Protein AF-0000000080285495 (afdb_homodimer)

Radius of gyration: 17.72 Å; Cα contacts (8 Å, |Δi|>4): 591; chains: 2; bounding box: 44×50×39 Å

Structure (mmCIF, N/CA/C/O backbone):
data_AF-0000000080285495-model_v1
#
loop_
_entity.id
_entity.type
_entity.pdbx_description
1 polymer 'Bleomycin resistance protein'
#
loop_
_atom_site.group_PDB
_atom_site.id
_atom_site.type_symbol
_atom_site.label_atom_id
_atom_site.label_alt_id
_atom_site.label_comp_id
_atom_site.label_asym_id
_atom_site.label_entity_id
_atom_site.label_seq_id
_atom_site.pdbx_PDB_ins_code
_atom_site.Cartn_x
_atom_site.Cartn_y
_atom_site.Cartn_z
_atom_site.occupancy
_atom_site.B_iso_or_equiv
_atom_site.auth_seq_id
_atom_site.auth_comp_id
_atom_site.auth_asym_id
_atom_site.auth_atom_id
_atom_site.pdbx_PDB_model_num
ATOM 1 N N . MET A 1 1 ? 7.27 -17.938 4.008 1 91.06 1 MET A N 1
ATOM 2 C CA . MET A 1 1 ? 5.887 -17.469 3.943 1 91.06 1 MET A CA 1
ATOM 3 C C . MET A 1 1 ? 5.82 -16.047 3.418 1 91.06 1 MET A C 1
ATOM 5 O O . MET A 1 1 ? 6.754 -15.266 3.605 1 91.06 1 MET A O 1
ATOM 9 N N . ILE A 1 2 ? 4.777 -15.719 2.799 1 97.44 2 ILE A N 1
ATOM 10 C CA . ILE A 1 2 ? 4.598 -14.414 2.176 1 97.44 2 ILE A CA 1
ATOM 11 C C . ILE A 1 2 ? 4.371 -13.359 3.254 1 97.44 2 ILE A C 1
ATOM 13 O O . ILE A 1 2 ? 3.672 -13.602 4.238 1 97.44 2 ILE A O 1
ATOM 17 N N . ARG A 1 3 ? 5.008 -12.172 3.064 1 97.5 3 ARG A N 1
ATOM 18 C CA . ARG A 1 3 ? 4.895 -11.07 4.016 1 97.5 3 ARG A CA 1
ATOM 19 C C . ARG A 1 3 ? 4.609 -9.758 3.303 1 97.5 3 ARG A C 1
ATOM 21 O O . ARG A 1 3 ? 5.145 -9.5 2.223 1 97.5 3 ARG A O 1
ATOM 28 N N . VAL A 1 4 ? 3.816 -8.93 3.916 1 98.44 4 VAL A N 1
ATOM 29 C CA . VAL A 1 4 ? 3.738 -7.535 3.51 1 98.44 4 VAL A CA 1
ATOM 30 C C . VAL A 1 4 ? 4.914 -6.758 4.102 1 98.44 4 VAL A C 1
ATOM 32 O O . VAL A 1 4 ? 5.016 -6.613 5.32 1 98.44 4 VAL A O 1
ATOM 35 N N . ASN A 1 5 ? 5.75 -6.266 3.324 1 97.38 5 ASN A N 1
ATOM 36 C CA . ASN A 1 5 ? 6.945 -5.602 3.83 1 97.38 5 ASN A CA 1
ATOM 37 C C . ASN A 1 5 ? 7.094 -4.199 3.252 1 97.38 5 ASN A C 1
ATOM 39 O O . ASN A 1 5 ? 7.938 -3.42 3.705 1 97.38 5 ASN A O 1
ATOM 43 N N . LEU A 1 6 ? 6.301 -3.922 2.268 1 98.19 6 LEU A N 1
ATOM 44 C CA . LEU A 1 6 ? 6.398 -2.676 1.515 1 98.19 6 LEU A CA 1
ATOM 45 C C . LEU A 1 6 ? 5.016 -2.156 1.138 1 98.19 6 LEU A C 1
ATOM 47 O O . LEU A 1 6 ? 4.125 -2.939 0.804 1 98.19 6 LEU A O 1
ATOM 51 N N . THR A 1 7 ? 4.801 -0.943 1.265 1 98.38 7 THR A N 1
ATOM 52 C CA . THR A 1 7 ? 3.719 -0.211 0.618 1 98.38 7 THR A CA 1
ATOM 53 C C . THR A 1 7 ? 4.25 1.04 -0.076 1 98.38 7 THR A C 1
ATOM 55 O O . THR A 1 7 ? 5.41 1.413 0.108 1 98.38 7 THR A O 1
ATOM 58 N N . SER A 1 8 ? 3.424 1.58 -0.988 1 98.44 8 SER A N 1
ATOM 59 C CA . SER A 1 8 ? 3.965 2.678 -1.782 1 98.44 8 SER A CA 1
ATOM 60 C C . SER A 1 8 ? 2.975 3.834 -1.872 1 98.44 8 SER A C 1
ATOM 62 O O . SER A 1 8 ? 1.762 3.631 -1.775 1 98.44 8 SER A O 1
ATOM 64 N N . VAL A 1 9 ? 3.506 5.004 -1.965 1 98.44 9 VAL A N 1
ATOM 65 C CA . VAL A 1 9 ? 2.793 6.203 -2.396 1 98.44 9 VAL A CA 1
ATOM 66 C C . VAL A 1 9 ? 3.514 6.828 -3.588 1 98.44 9 VAL A C 1
ATOM 68 O O . VAL A 1 9 ? 4.734 6.992 -3.566 1 98.44 9 VAL A O 1
ATOM 71 N N . PHE A 1 10 ? 2.746 7.113 -4.633 1 98.44 10 PHE A N 1
ATOM 72 C CA . PHE A 1 10 ? 3.318 7.832 -5.766 1 98.44 10 PHE A CA 1
ATOM 73 C C . PHE A 1 10 ? 3.605 9.281 -5.395 1 98.44 10 PHE A C 1
ATOM 75 O O . PHE A 1 10 ? 2.746 9.969 -4.836 1 98.44 10 PHE A O 1
ATOM 82 N N . VAL A 1 11 ? 4.746 9.703 -5.812 1 98.56 11 VAL A N 1
ATOM 83 C CA . VAL A 1 11 ? 5.086 11.086 -5.512 1 98.56 11 VAL A CA 1
ATOM 84 C C . VAL A 1 11 ? 5.66 11.758 -6.758 1 98.56 11 VAL A C 1
ATOM 86 O O . VAL A 1 11 ? 6.316 11.109 -7.574 1 98.56 11 VAL A O 1
ATOM 89 N N . ASP A 1 12 ? 5.465 13.062 -6.926 1 97.75 12 ASP A N 1
ATOM 90 C CA . ASP A 1 12 ? 5.922 13.805 -8.102 1 97.75 12 ASP A CA 1
ATOM 91 C C . ASP A 1 12 ? 7.355 14.297 -7.914 1 97.75 12 ASP A C 1
ATOM 93 O O . ASP A 1 12 ? 8.023 14.648 -8.883 1 97.75 12 ASP A O 1
ATOM 97 N N . ASP A 1 13 ? 7.766 14.328 -6.699 1 98 13 ASP A N 1
ATOM 98 C CA . ASP A 1 13 ? 9.094 14.781 -6.309 1 98 13 ASP A CA 1
ATOM 99 C C . ASP A 1 13 ? 9.578 14.062 -5.051 1 98 13 ASP A C 1
ATOM 101 O O . ASP A 1 13 ? 9.102 14.336 -3.949 1 98 13 ASP A O 1
ATOM 105 N N . GLN A 1 14 ? 10.625 13.133 -5.223 1 98.69 14 GLN A N 1
ATOM 106 C CA . GLN A 1 14 ? 11.039 12.273 -4.121 1 98.69 14 GLN A CA 1
ATOM 107 C C . GLN A 1 14 ? 11.688 13.086 -3.002 1 98.69 14 GLN A C 1
ATOM 109 O O . GLN A 1 14 ? 11.508 12.773 -1.822 1 98.69 14 GLN A O 1
ATOM 114 N N . ALA A 1 15 ? 12.414 14.086 -3.375 1 98.31 15 ALA A N 1
ATOM 115 C CA . ALA A 1 15 ? 13.062 14.914 -2.357 1 98.31 15 ALA A CA 1
ATOM 116 C C . ALA A 1 15 ? 12.031 15.68 -1.533 1 98.31 15 ALA A C 1
ATOM 118 O O . ALA A 1 15 ? 12.141 15.75 -0.307 1 98.31 15 ALA A O 1
ATOM 119 N N . LYS 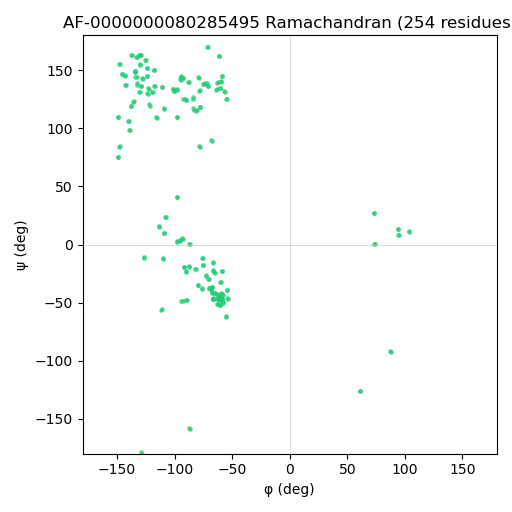A 1 16 ? 11.125 16.266 -2.221 1 98.62 16 LYS A N 1
ATOM 120 C CA . LYS A 1 16 ? 10.031 16.953 -1.538 1 98.62 16 LYS A CA 1
ATOM 121 C C . LYS A 1 16 ? 9.258 16 -0.633 1 98.62 16 LYS A C 1
ATOM 123 O O . LYS A 1 16 ? 8.922 16.359 0.5 1 98.62 16 LYS A O 1
ATOM 128 N N . ALA A 1 17 ? 8.969 14.828 -1.105 1 98.81 17 ALA A N 1
ATOM 129 C CA . ALA A 1 17 ? 8.258 13.82 -0.328 1 98.81 17 ALA A CA 1
ATOM 130 C C . ALA A 1 17 ? 9.055 13.414 0.908 1 98.81 17 ALA A C 1
ATOM 132 O O . ALA A 1 17 ? 8.508 13.336 2.01 1 98.81 17 ALA A O 1
ATOM 133 N N . LEU A 1 18 ? 10.336 13.133 0.69 1 98.88 18 LEU A N 1
ATOM 134 C CA . LEU A 1 18 ? 11.172 12.766 1.826 1 98.88 18 LEU A CA 1
ATOM 135 C C . LEU A 1 18 ? 11.094 13.82 2.924 1 98.88 18 LEU A C 1
ATOM 137 O O . LEU A 1 18 ? 10.922 13.484 4.098 1 98.88 18 LEU A O 1
ATOM 141 N N . ALA A 1 19 ? 11.211 15.062 2.553 1 98.81 19 ALA A N 1
ATOM 142 C CA . ALA A 1 19 ? 11.141 16.156 3.521 1 98.81 19 ALA A CA 1
ATOM 143 C C . ALA A 1 19 ? 9.797 16.156 4.246 1 98.81 19 ALA A C 1
ATOM 145 O O . ALA A 1 19 ? 9.75 16.25 5.473 1 98.81 19 ALA A O 1
ATOM 146 N N . PHE A 1 20 ? 8.711 16.047 3.531 1 98.94 20 PHE A N 1
ATOM 147 C CA . PHE A 1 20 ? 7.379 16.078 4.121 1 98.94 20 PHE A CA 1
ATOM 148 C C . PHE A 1 20 ? 7.184 14.906 5.078 1 98.94 20 PHE A C 1
ATOM 150 O O . PHE A 1 20 ? 6.766 15.094 6.223 1 98.94 20 PHE A O 1
ATOM 157 N N . TYR A 1 21 ? 7.465 13.68 4.676 1 98.88 21 TYR A N 1
ATOM 158 C CA . TYR A 1 21 ? 7.152 12.477 5.441 1 98.88 21 TYR A CA 1
ATOM 159 C C . TYR A 1 21 ? 8.07 12.344 6.648 1 98.88 21 TYR A C 1
ATOM 161 O O . TYR A 1 21 ? 7.707 11.727 7.648 1 98.88 21 TYR A O 1
ATOM 169 N N . THR A 1 22 ? 9.266 12.906 6.562 1 98.69 22 THR A N 1
ATOM 170 C CA . THR A 1 22 ? 10.156 12.836 7.715 1 98.69 22 THR A CA 1
ATOM 171 C C . THR A 1 22 ? 9.938 14.031 8.641 1 98.69 22 THR A C 1
ATOM 173 O O . THR A 1 22 ? 9.672 13.859 9.828 1 98.69 22 THR A O 1
ATOM 176 N N . GLU A 1 23 ? 9.898 15.25 8.102 1 98.5 23 GLU A N 1
ATOM 177 C CA . GLU A 1 23 ? 9.891 16.453 8.922 1 98.5 23 GLU A CA 1
ATOM 178 C C . GLU A 1 23 ? 8.492 16.734 9.477 1 98.5 23 GLU A C 1
ATOM 180 O O . GLU A 1 23 ? 8.352 17.25 10.594 1 98.5 23 GLU A O 1
ATOM 185 N N . LYS A 1 24 ? 7.484 16.438 8.719 1 98.56 24 LYS A N 1
ATOM 186 C CA . LYS A 1 24 ? 6.121 16.688 9.18 1 98.56 24 LYS A CA 1
ATOM 187 C C . LYS A 1 24 ? 5.523 15.461 9.859 1 98.56 24 LYS A C 1
ATOM 189 O O . LYS A 1 24 ? 5.086 15.531 11.008 1 98.56 24 LYS A O 1
ATOM 194 N N . LEU A 1 25 ? 5.621 14.352 9.25 1 98.62 25 LEU A N 1
ATOM 195 C CA . LEU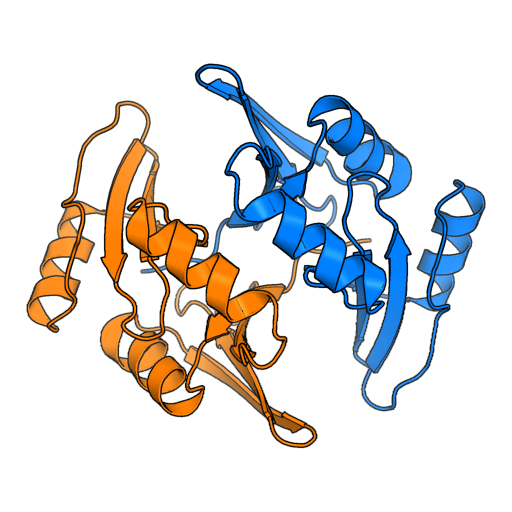 A 1 25 ? 4.91 13.18 9.742 1 98.62 25 LEU A CA 1
ATOM 196 C C . LEU A 1 25 ? 5.77 12.398 10.727 1 98.62 25 LEU A C 1
ATOM 198 O O . LEU A 1 25 ? 5.258 11.555 11.469 1 98.62 25 LEU A O 1
ATOM 202 N N . GLY A 1 26 ? 7.098 12.539 10.656 1 98.25 26 GLY A N 1
ATOM 203 C CA . GLY A 1 26 ? 7.965 11.938 11.656 1 98.25 26 GLY A CA 1
ATOM 204 C C . GLY A 1 26 ? 8.5 10.578 11.242 1 98.25 26 GLY A C 1
ATOM 205 O O . GLY A 1 26 ? 9.141 9.891 12.031 1 98.25 26 GLY A O 1
ATOM 206 N N . PHE A 1 27 ? 8.281 10.18 10.039 1 98.81 27 PHE A N 1
ATOM 207 C CA . PHE A 1 27 ? 8.891 8.945 9.562 1 98.81 27 PHE A CA 1
ATOM 208 C C . PHE A 1 27 ? 10.414 9.047 9.586 1 98.81 27 PHE A C 1
ATOM 210 O O . PHE A 1 27 ? 10.969 10.148 9.602 1 98.81 27 PHE A O 1
ATOM 217 N N . ARG A 1 28 ? 11.047 7.844 9.531 1 98.69 28 ARG A N 1
ATOM 218 C CA . ARG A 1 28 ? 12.5 7.746 9.43 1 98.69 28 ARG A CA 1
ATOM 219 C C . ARG A 1 28 ? 12.93 7.223 8.062 1 98.69 28 ARG A C 1
ATOM 221 O O . ARG A 1 28 ? 12.336 6.273 7.547 1 98.69 28 ARG A O 1
ATOM 228 N N . LYS A 1 29 ? 13.945 7.891 7.539 1 98.75 29 LYS A N 1
ATOM 229 C CA . LYS A 1 29 ? 14.5 7.352 6.301 1 98.75 29 LYS A CA 1
ATOM 230 C C . LYS A 1 29 ? 15.109 5.969 6.531 1 98.75 29 LYS A C 1
ATOM 232 O O . LYS A 1 29 ? 15.844 5.766 7.5 1 98.75 29 LYS A O 1
ATOM 237 N N . LYS A 1 30 ? 14.781 5.027 5.645 1 98.5 30 LYS A N 1
ATOM 238 C CA . LYS A 1 30 ? 15.297 3.668 5.777 1 98.5 30 LYS A CA 1
ATOM 239 C C . LYS A 1 30 ? 16.297 3.346 4.664 1 98.5 30 LYS A C 1
ATOM 241 O O . LYS A 1 30 ? 17.406 2.883 4.93 1 98.5 30 LYS A O 1
ATOM 246 N N . ASN A 1 31 ? 15.898 3.488 3.432 1 97.81 31 ASN A N 1
ATOM 247 C CA . ASN A 1 31 ? 16.766 3.301 2.271 1 97.81 31 ASN A CA 1
ATOM 248 C C . ASN A 1 31 ? 16.781 4.535 1.377 1 97.81 31 ASN A C 1
ATOM 250 O O . ASN A 1 31 ? 15.75 5.203 1.212 1 97.81 31 ASN A O 1
ATOM 254 N N . ASP A 1 32 ? 17.859 4.82 0.795 1 98.19 32 ASP A N 1
ATOM 255 C CA . ASP A 1 32 ? 18.078 5.848 -0.217 1 98.19 32 ASP A CA 1
ATOM 256 C C . ASP A 1 32 ? 19.172 5.422 -1.195 1 98.19 32 ASP A C 1
ATOM 258 O O . ASP A 1 32 ? 20.328 5.824 -1.054 1 98.19 32 ASP A O 1
ATOM 262 N N . VAL A 1 33 ? 18.734 4.656 -2.168 1 96.44 33 VAL A N 1
ATOM 263 C CA . VAL A 1 33 ? 19.656 4.02 -3.09 1 96.44 33 VAL A CA 1
ATOM 264 C C . VAL A 1 33 ? 19.344 4.449 -4.523 1 96.44 33 VAL A C 1
ATOM 266 O O . VAL A 1 33 ? 18.234 4.23 -5.012 1 96.44 33 VAL A O 1
ATOM 269 N N . PRO A 1 34 ? 20.297 5.078 -5.172 1 95.19 34 PRO A N 1
ATOM 270 C CA . PRO A 1 34 ? 20.062 5.402 -6.578 1 95.19 34 PRO A CA 1
ATOM 271 C C . PRO A 1 34 ? 19.734 4.176 -7.422 1 95.19 34 PRO A C 1
ATOM 273 O O . PRO A 1 34 ? 20.391 3.143 -7.305 1 95.19 34 PRO A O 1
ATOM 276 N N . THR A 1 35 ? 18.703 4.246 -8.195 1 91.19 35 THR A N 1
ATOM 277 C CA . THR A 1 35 ? 18.266 3.213 -9.125 1 91.19 35 THR A CA 1
ATOM 278 C C . THR A 1 35 ? 17.812 3.828 -10.445 1 91.19 35 THR A C 1
ATOM 280 O O . THR A 1 35 ? 16.672 4.258 -10.578 1 91.19 35 THR A O 1
ATOM 283 N N . GLY A 1 36 ? 18.672 3.844 -11.469 1 90.12 36 GLY A N 1
ATOM 284 C CA . GLY A 1 36 ? 18.391 4.582 -12.688 1 90.12 36 GLY A CA 1
ATOM 285 C C . GLY A 1 36 ? 18.234 6.074 -12.461 1 90.12 36 GLY A C 1
ATOM 286 O O . GLY A 1 36 ? 19.094 6.707 -11.844 1 90.12 36 GLY A O 1
ATOM 287 N N . ASP A 1 37 ? 17.078 6.562 -12.945 1 91.81 37 ASP A N 1
ATOM 288 C CA . ASP A 1 37 ? 16.812 7.992 -12.82 1 91.81 37 ASP A CA 1
ATOM 289 C C . ASP A 1 37 ? 16.031 8.297 -11.539 1 91.81 37 ASP A C 1
ATOM 291 O O . ASP A 1 37 ? 15.664 9.445 -11.289 1 91.81 37 ASP A O 1
ATOM 295 N N . ALA A 1 38 ? 15.852 7.305 -10.812 1 95.44 38 ALA A N 1
ATOM 296 C CA . ALA A 1 38 ? 15.102 7.461 -9.562 1 95.44 38 ALA A CA 1
ATOM 297 C C . ALA A 1 38 ? 15.875 6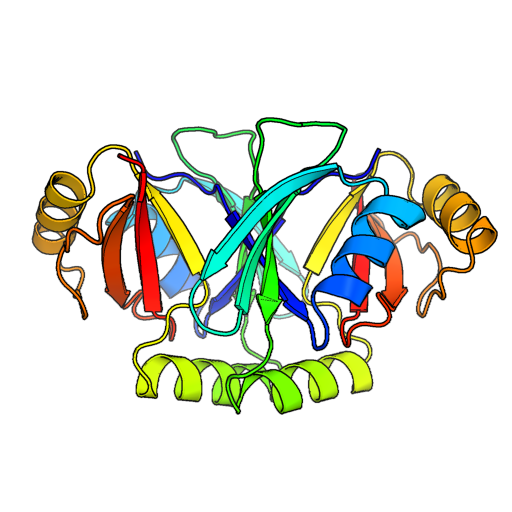.891 -8.383 1 95.44 38 ALA A C 1
ATOM 299 O O . ALA A 1 38 ? 17.062 6.559 -8.508 1 95.44 38 ALA A O 1
ATOM 300 N N . ARG A 1 39 ? 15.281 6.98 -7.211 1 97.12 39 ARG A N 1
ATOM 301 C CA . ARG A 1 39 ? 15.836 6.438 -5.977 1 97.12 39 ARG A CA 1
ATOM 302 C C . ARG A 1 39 ? 14.922 5.371 -5.383 1 97.12 39 ARG A C 1
ATOM 304 O O . ARG A 1 39 ? 13.695 5.531 -5.379 1 97.12 39 ARG A O 1
ATOM 311 N N . TRP A 1 40 ? 15.516 4.242 -5.039 1 97.06 40 TRP A N 1
ATOM 312 C CA . TRP A 1 40 ? 14.859 3.404 -4.043 1 97.06 40 TRP A CA 1
ATOM 313 C C . TRP A 1 40 ? 14.859 4.078 -2.676 1 97.06 40 TRP A C 1
ATOM 315 O O . TRP A 1 40 ? 15.797 3.906 -1.893 1 97.06 40 TRP A O 1
ATOM 325 N N . LEU A 1 41 ? 13.828 4.836 -2.479 1 98.69 41 LEU A N 1
ATOM 326 C CA . LEU A 1 41 ? 13.711 5.711 -1.315 1 98.69 41 LEU A CA 1
ATOM 327 C C . LEU A 1 41 ? 12.547 5.281 -0.432 1 98.69 41 LEU A C 1
ATOM 329 O O . LEU A 1 41 ? 11.383 5.422 -0.822 1 98.69 41 LEU A O 1
ATOM 333 N N . THR A 1 42 ? 12.867 4.73 0.737 1 98.81 42 THR A N 1
ATOM 334 C CA . THR A 1 42 ? 11.805 4.266 1.628 1 98.81 42 THR A CA 1
ATOM 335 C C . THR A 1 42 ? 11.93 4.918 3.002 1 98.81 42 THR A C 1
ATOM 337 O O . THR A 1 42 ? 13.023 5.344 3.396 1 98.81 42 THR A O 1
ATOM 340 N N . VAL A 1 43 ? 10.805 5.051 3.656 1 98.88 43 VAL A N 1
ATOM 341 C CA . VAL A 1 43 ? 10.742 5.508 5.043 1 98.88 43 VAL A CA 1
ATOM 342 C C . VAL A 1 43 ? 9.984 4.492 5.891 1 98.88 43 VAL A C 1
ATOM 344 O O . VAL A 1 43 ? 9.242 3.656 5.355 1 98.88 43 VAL A O 1
ATOM 347 N N . VAL A 1 44 ? 10.203 4.512 7.199 1 98.81 44 VAL A N 1
ATOM 348 C CA . VAL A 1 44 ? 9.523 3.619 8.133 1 98.81 44 VAL A CA 1
ATOM 349 C C . VAL A 1 44 ? 8.945 4.426 9.297 1 98.81 44 VAL A C 1
ATOM 351 O O . VAL A 1 44 ? 9.406 5.539 9.57 1 98.81 44 VAL A O 1
ATOM 354 N N . SER A 1 45 ? 7.922 3.84 9.852 1 98.44 45 SER A N 1
ATOM 355 C CA . SER A 1 45 ? 7.344 4.465 11.039 1 98.44 45 SER A CA 1
ATOM 356 C C . SER A 1 45 ? 8.352 4.523 12.18 1 98.44 45 SER A C 1
ATOM 358 O O . SER A 1 45 ? 9.07 3.555 12.43 1 98.44 45 SER A O 1
ATOM 360 N N . PRO A 1 46 ? 8.383 5.629 12.914 1 96.44 46 PRO A N 1
ATOM 361 C CA . PRO A 1 46 ? 9.25 5.652 14.094 1 96.44 46 PRO A CA 1
ATOM 362 C C . PRO A 1 46 ? 8.789 4.688 15.188 1 96.44 46 PRO A C 1
ATOM 364 O O . PRO A 1 46 ? 9.586 4.281 16.031 1 96.44 46 PRO A O 1
ATOM 367 N N . ALA A 1 47 ? 7.492 4.344 15.125 1 95.44 47 ALA A N 1
ATOM 368 C CA . ALA A 1 47 ? 6.922 3.412 16.094 1 95.44 47 ALA A CA 1
ATOM 369 C C . ALA A 1 47 ? 7.34 1.978 15.789 1 95.44 47 ALA A C 1
ATOM 371 O O . ALA A 1 47 ? 7.199 1.091 16.641 1 95.44 47 ALA A O 1
ATOM 372 N N . ASP A 1 48 ? 7.793 1.706 14.625 1 96.12 48 ASP A N 1
ATOM 373 C CA . ASP A 1 48 ? 8.203 0.379 14.172 1 96.12 48 ASP A CA 1
ATOM 374 C C . ASP A 1 48 ? 9.328 0.472 13.148 1 96.12 48 ASP A C 1
ATOM 376 O O . ASP A 1 48 ? 9.125 0.181 11.969 1 96.12 48 ASP A O 1
ATOM 380 N N . PRO A 1 49 ? 10.586 0.761 13.547 1 95.88 49 PRO A N 1
ATOM 381 C CA . PRO A 1 49 ? 11.688 1.043 12.633 1 95.88 49 PRO A CA 1
ATOM 382 C C . PRO A 1 49 ? 12.094 -0.172 11.797 1 95.88 49 PRO A C 1
ATOM 384 O O . PRO A 1 49 ? 12.805 -0.034 10.797 1 95.88 49 PRO A O 1
ATOM 387 N N . ASP A 1 50 ? 11.672 -1.38 12.172 1 94.94 50 ASP A N 1
ATOM 388 C CA . ASP A 1 50 ? 11.992 -2.582 11.406 1 94.94 50 ASP A CA 1
ATOM 389 C C . ASP A 1 50 ? 10.75 -3.127 10.703 1 94.94 50 ASP A C 1
ATOM 391 O O . ASP A 1 50 ? 10.758 -4.258 10.203 1 94.94 50 ASP A O 1
ATOM 395 N N . GLY A 1 51 ? 9.656 -2.359 10.711 1 96.06 51 GLY A N 1
ATOM 396 C CA . GLY A 1 51 ? 8.391 -2.797 10.148 1 96.06 51 GLY A CA 1
ATOM 397 C C . GLY A 1 51 ? 8.266 -2.506 8.664 1 96.06 51 GLY A C 1
ATOM 398 O O . GLY A 1 51 ? 9.273 -2.398 7.961 1 96.06 51 GLY A O 1
ATOM 399 N N . VAL A 1 52 ? 7.07 -2.451 8.148 1 98.06 52 VAL A N 1
ATOM 400 C CA . VAL A 1 52 ? 6.75 -2.238 6.738 1 98.06 52 VAL A CA 1
ATOM 401 C C . VAL A 1 52 ? 7.305 -0.892 6.277 1 98.06 52 VAL A C 1
ATOM 403 O O . VAL A 1 52 ? 7.188 0.109 6.988 1 98.06 52 VAL A O 1
ATOM 406 N N . GLU A 1 53 ? 7.91 -0.934 5.137 1 98.62 53 GLU A N 1
ATOM 407 C CA . GLU A 1 53 ? 8.469 0.288 4.566 1 98.62 53 GLU A CA 1
ATOM 408 C C . GLU A 1 53 ? 7.473 0.97 3.633 1 98.62 53 GLU A C 1
ATOM 410 O O . GLU A 1 53 ? 6.703 0.301 2.943 1 98.62 53 GLU A O 1
ATOM 415 N N . LEU A 1 54 ? 7.512 2.316 3.689 1 98.88 54 LEU A N 1
ATOM 416 C CA . LEU A 1 54 ? 6.797 3.129 2.711 1 98.88 54 LEU A CA 1
ATOM 417 C C . LEU A 1 54 ? 7.734 3.592 1.602 1 98.88 54 LEU A C 1
ATOM 419 O O . LEU A 1 54 ? 8.656 4.371 1.849 1 98.88 54 LEU A O 1
ATOM 423 N N . LEU A 1 55 ? 7.547 3.053 0.458 1 98.81 55 LEU A N 1
ATOM 424 C CA . LEU A 1 55 ? 8.297 3.49 -0.713 1 98.81 55 LEU A CA 1
ATOM 425 C C . LEU A 1 55 ? 7.73 4.789 -1.271 1 98.81 55 LEU A C 1
ATOM 427 O O . LEU A 1 55 ? 6.539 4.871 -1.579 1 98.81 55 LEU A O 1
ATOM 431 N N . LEU A 1 56 ? 8.531 5.844 -1.279 1 98.75 56 LEU A N 1
ATOM 432 C CA . LEU A 1 56 ? 8.18 7.074 -1.985 1 98.75 56 LEU A CA 1
ATOM 433 C C . LEU A 1 56 ? 8.445 6.934 -3.48 1 98.75 56 LEU A C 1
ATOM 435 O O . LEU A 1 56 ? 9.5 7.332 -3.973 1 98.75 56 LEU A O 1
ATOM 439 N N . GLU A 1 57 ? 7.484 6.371 -4.188 1 98.06 57 GLU A N 1
ATOM 440 C CA . GLU A 1 57 ? 7.602 5.887 -5.559 1 98.06 57 GLU A CA 1
ATOM 441 C C . GLU A 1 57 ? 7.398 7.023 -6.562 1 98.06 57 GLU A C 1
ATOM 443 O O . GLU A 1 57 ? 6.367 7.695 -6.543 1 98.06 57 GLU A O 1
ATOM 448 N N . PRO A 1 58 ? 8.352 7.23 -7.473 1 97.69 58 PRO A N 1
ATOM 449 C CA . PRO A 1 58 ? 8.102 8.242 -8.508 1 97.69 58 PRO A CA 1
ATOM 450 C C . PRO A 1 58 ? 6.855 7.945 -9.336 1 97.69 58 PRO A C 1
ATOM 452 O O . PRO A 1 58 ? 6.578 6.785 -9.648 1 97.69 58 PRO A O 1
ATOM 455 N N . ASP A 1 59 ? 6.188 9.062 -9.711 1 97.69 59 ASP A N 1
ATOM 456 C CA . ASP A 1 59 ? 4.957 8.891 -10.477 1 97.69 59 ASP A CA 1
ATOM 457 C C . ASP A 1 59 ? 5.215 9.07 -11.969 1 97.69 59 ASP A C 1
ATOM 459 O O . ASP A 1 59 ? 4.418 9.695 -12.672 1 97.69 59 ASP A O 1
ATOM 463 N N . GLY A 1 60 ? 6.316 8.555 -12.484 1 95.88 60 GLY A N 1
ATOM 464 C CA . GLY A 1 60 ? 6.727 8.742 -13.867 1 95.88 60 GLY A CA 1
ATOM 465 C C . GLY A 1 60 ? 5.852 8 -14.859 1 95.88 60 GLY A C 1
ATOM 466 O O . GLY A 1 60 ? 5.777 8.367 -16.031 1 95.88 60 GLY A O 1
ATOM 467 N N . HIS A 1 61 ? 5.27 6.855 -14.43 1 97.31 61 HIS A N 1
ATOM 468 C CA . HIS A 1 61 ? 4.371 6.145 -15.336 1 97.31 61 HIS A CA 1
ATOM 469 C C . HIS A 1 61 ? 3.199 7.023 -15.75 1 97.31 61 HIS A C 1
ATOM 471 O O . HIS A 1 61 ? 2.568 7.668 -14.914 1 97.31 61 HIS A O 1
ATOM 477 N N . PRO A 1 62 ? 2.771 6.992 -16.953 1 97.88 62 PRO A N 1
ATOM 478 C CA . PRO A 1 62 ? 1.772 7.938 -17.453 1 97.88 62 PRO A CA 1
ATOM 479 C C . PRO A 1 62 ? 0.415 7.777 -16.781 1 97.88 62 PRO A C 1
ATOM 481 O O . PRO A 1 62 ? -0.366 8.727 -16.719 1 97.88 62 PRO A O 1
ATOM 484 N N . ALA A 1 63 ? 0.133 6.672 -16.266 1 98.31 63 ALA A N 1
ATOM 485 C CA . ALA A 1 63 ? -1.168 6.414 -15.656 1 98.31 63 ALA A CA 1
ATOM 486 C C . ALA A 1 63 ? -1.218 6.957 -14.227 1 98.31 63 ALA A C 1
ATOM 488 O O . ALA A 1 63 ? -2.299 7.121 -13.656 1 98.31 63 ALA A O 1
ATOM 489 N N . ALA A 1 64 ? -0.074 7.16 -13.586 1 98.25 64 ALA A N 1
ATOM 490 C CA . ALA A 1 64 ? -0.028 7.543 -12.18 1 98.25 64 ALA A CA 1
ATOM 491 C C . ALA A 1 64 ? -0.597 8.945 -11.969 1 98.25 64 ALA A C 1
ATOM 493 O O . ALA A 1 64 ? -1.395 9.172 -11.062 1 98.25 64 ALA A O 1
ATOM 494 N N . GLY A 1 65 ? -0.193 9.844 -12.781 1 98.12 65 GLY A N 1
ATOM 495 C CA . GLY A 1 65 ? -0.634 11.227 -12.68 1 98.12 65 GLY A CA 1
ATOM 496 C C . GLY A 1 65 ? -2.145 11.375 -12.703 1 98.12 65 GLY A C 1
ATOM 497 O O . GLY A 1 65 ? -2.742 11.875 -11.75 1 98.12 65 GLY A O 1
ATOM 498 N N . PRO A 1 66 ? -2.768 10.953 -13.82 1 98.5 66 PRO A N 1
ATOM 499 C CA . PRO A 1 66 ? -4.227 11.031 -13.914 1 98.5 66 PRO A CA 1
ATOM 500 C C . PRO A 1 66 ? -4.926 10.328 -12.75 1 98.5 66 PRO A C 1
ATOM 502 O O . PRO A 1 66 ? -5.938 10.82 -12.242 1 98.5 66 PRO A O 1
ATOM 505 N N . PHE A 1 67 ? -4.465 9.234 -12.312 1 98.69 67 PHE A N 1
ATOM 506 C CA . PHE A 1 67 ? -5.027 8.484 -11.188 1 98.69 67 PHE A CA 1
ATOM 507 C C . PHE A 1 67 ? -4.992 9.32 -9.914 1 98.69 67 PHE A C 1
ATOM 509 O O . PHE A 1 67 ? -6.027 9.516 -9.273 1 98.69 67 PHE A O 1
ATOM 516 N N . LYS A 1 68 ? -3.855 9.844 -9.594 1 98.62 68 LYS A N 1
ATOM 517 C CA . LYS A 1 68 ? -3.697 10.672 -8.398 1 98.62 68 LYS A CA 1
ATOM 518 C C . LYS A 1 68 ? -4.598 11.898 -8.461 1 98.62 68 LYS A C 1
ATOM 520 O O . LYS A 1 68 ? -5.266 12.234 -7.477 1 98.62 68 LYS A O 1
ATOM 525 N N . LYS A 1 69 ? -4.609 12.57 -9.562 1 98.44 69 LYS A N 1
ATOM 526 C CA . LYS A 1 69 ? -5.395 13.789 -9.727 1 98.44 69 LYS A CA 1
ATOM 527 C C . LYS A 1 69 ? -6.883 13.516 -9.539 1 98.44 69 LYS A C 1
ATOM 529 O O . LYS A 1 69 ? -7.59 14.305 -8.906 1 98.44 69 LYS A O 1
ATOM 534 N N . ALA A 1 70 ? -7.383 12.453 -10.125 1 98.81 70 ALA A N 1
ATOM 535 C CA . ALA A 1 70 ? -8.797 12.102 -10.016 1 98.81 70 ALA A CA 1
ATOM 536 C C . ALA A 1 70 ? -9.188 11.852 -8.555 1 98.81 70 ALA A C 1
ATOM 538 O O . ALA A 1 70 ? -10.227 12.328 -8.094 1 98.81 70 ALA A O 1
ATOM 539 N N . LEU A 1 71 ? -8.359 11.086 -7.828 1 98.5 71 LEU A N 1
ATOM 540 C CA . LEU A 1 71 ? -8.648 10.797 -6.426 1 98.5 71 LEU A CA 1
ATOM 541 C C . LEU A 1 71 ? -8.656 12.07 -5.594 1 98.5 71 LEU A C 1
ATOM 543 O O . LEU A 1 71 ? -9.578 12.305 -4.809 1 98.5 71 LEU A O 1
ATOM 547 N N . VAL A 1 72 ? -7.645 12.922 -5.797 1 98.56 72 VAL A N 1
ATOM 548 C CA . VAL A 1 72 ? -7.543 14.164 -5.043 1 98.56 72 VAL A CA 1
ATOM 549 C C . VAL A 1 72 ? -8.742 15.055 -5.352 1 98.56 72 VAL A C 1
ATOM 551 O O . VAL A 1 72 ? -9.336 15.641 -4.441 1 98.56 72 VAL A O 1
ATOM 554 N N . SER A 1 73 ? -9.102 15.125 -6.621 1 98.44 73 SER A N 1
ATOM 555 C CA . SER A 1 73 ? -10.234 15.953 -7.031 1 98.44 73 SER A CA 1
ATOM 556 C C . SER A 1 73 ? -11.523 15.492 -6.355 1 98.44 73 SER A C 1
ATOM 558 O O . SER A 1 73 ? -12.375 16.312 -6.02 1 98.44 73 SER A O 1
ATOM 560 N N . ASP A 1 74 ? -11.656 14.25 -6.09 1 98.5 74 ASP A N 1
ATOM 561 C CA . ASP A 1 74 ? -12.875 13.695 -5.52 1 98.5 74 ASP A CA 1
ATOM 562 C C . ASP A 1 74 ? -12.773 13.586 -4 1 98.5 74 ASP A C 1
ATOM 564 O O . ASP A 1 74 ? -13.672 13.039 -3.35 1 98.5 74 ASP A O 1
ATOM 568 N N . GLY A 1 75 ? -11.609 14.086 -3.432 1 98.19 75 GLY A N 1
ATOM 569 C CA . GLY A 1 75 ? -11.422 14.086 -1.989 1 98.19 75 GLY A CA 1
ATOM 570 C C . GLY A 1 75 ? -11.156 12.703 -1.425 1 98.19 75 GLY A C 1
ATOM 571 O O . GLY A 1 75 ? -11.477 12.43 -0.267 1 98.19 75 GLY A O 1
ATOM 572 N N . ILE A 1 76 ? -10.586 11.781 -2.184 1 98.06 76 ILE A N 1
ATOM 573 C CA . ILE A 1 76 ? -10.469 10.383 -1.795 1 98.06 76 ILE A CA 1
ATOM 574 C C . ILE A 1 76 ? -9.008 10.055 -1.485 1 98.06 76 ILE A C 1
ATOM 576 O O . ILE A 1 76 ? -8.148 10.133 -2.365 1 98.06 76 ILE A O 1
ATOM 580 N N . PRO A 1 77 ? -8.703 9.68 -0.268 1 98.19 77 PRO A N 1
ATOM 581 C CA . PRO A 1 77 ? -7.371 9.156 0.04 1 98.19 77 PRO A CA 1
ATOM 582 C C . PRO A 1 77 ? -7.203 7.691 -0.368 1 98.19 77 PRO A C 1
ATOM 584 O O . PRO A 1 77 ? -8.148 6.906 -0.259 1 98.19 77 PRO A O 1
ATOM 587 N N . PHE A 1 78 ? -6.066 7.379 -0.806 1 96.25 78 PHE A N 1
ATOM 588 C CA . PHE A 1 78 ? -5.777 5.992 -1.149 1 96.25 78 PHE A CA 1
ATOM 589 C C . PHE A 1 78 ? -4.797 5.379 -0.154 1 96.25 78 PHE A C 1
ATOM 591 O O . PHE A 1 78 ? -4.559 4.172 -0.171 1 96.25 78 PHE A O 1
ATOM 598 N N . THR A 1 79 ? -4.176 6.117 0.673 1 98.06 79 THR A N 1
ATOM 599 C CA . THR A 1 79 ? -3.252 5.688 1.716 1 98.06 79 THR A CA 1
ATOM 600 C C . THR A 1 79 ? -3.777 6.066 3.098 1 98.06 79 THR A C 1
ATOM 602 O O . THR A 1 79 ? -4.285 7.176 3.289 1 98.06 79 THR A O 1
ATOM 605 N N . GLN A 1 80 ? -3.656 5.164 3.979 1 98.56 80 GLN A N 1
ATOM 606 C CA . GLN A 1 80 ? -4.105 5.379 5.352 1 98.56 80 GLN A CA 1
ATOM 607 C C . GLN A 1 80 ? -3.01 5.016 6.352 1 98.56 80 GLN A C 1
ATOM 609 O O . GLN A 1 80 ? -2.309 4.02 6.18 1 98.56 80 GLN A O 1
ATOM 614 N N . PHE A 1 81 ? -2.811 5.84 7.375 1 98.81 81 PHE A N 1
ATOM 615 C CA . PHE A 1 81 ? -1.929 5.559 8.5 1 98.81 81 PHE A CA 1
ATOM 616 C C . PHE A 1 81 ? -2.715 5.516 9.805 1 98.81 81 PHE A C 1
ATOM 618 O O . PHE A 1 81 ? -3.709 6.227 9.961 1 98.81 81 PHE A O 1
ATOM 625 N N . ALA A 1 82 ? -2.246 4.746 10.711 1 98.38 82 ALA A N 1
ATOM 626 C CA . ALA A 1 82 ? -2.848 4.664 12.039 1 98.38 82 ALA A CA 1
ATOM 627 C C . ALA A 1 82 ? -2.143 5.598 13.023 1 98.38 82 ALA A C 1
ATOM 629 O O . ALA A 1 82 ? -0.924 5.773 12.953 1 98.38 82 ALA A O 1
ATOM 630 N N . VAL A 1 83 ? -2.869 6.137 13.859 1 98.38 83 VAL A N 1
ATOM 631 C CA . VAL A 1 83 ? -2.379 6.887 15.016 1 98.38 83 VAL A CA 1
ATOM 632 C C . VAL A 1 83 ? -3.193 6.52 16.25 1 98.38 83 VAL A C 1
ATOM 634 O O . VAL A 1 83 ? -4.277 5.941 16.141 1 98.38 83 VAL A O 1
ATOM 637 N N . ASP A 1 84 ? -2.668 6.844 17.422 1 97.31 84 ASP A N 1
ATOM 638 C CA . ASP A 1 84 ? -3.383 6.531 18.656 1 97.31 84 ASP A CA 1
ATOM 639 C C . ASP A 1 84 ? -4.531 7.508 18.891 1 97.31 84 ASP A C 1
ATOM 641 O O . ASP A 1 84 ? -5.574 7.133 19.438 1 97.31 84 ASP A O 1
ATOM 645 N N . ASP A 1 85 ? -4.305 8.734 18.562 1 98.12 85 ASP A N 1
ATOM 646 C CA . ASP A 1 85 ? -5.242 9.828 18.797 1 98.12 85 ASP A CA 1
ATOM 647 C C . ASP A 1 85 ? -5.273 10.781 17.609 1 98.12 85 ASP A C 1
ATOM 649 O O . ASP A 1 85 ? -4.383 11.625 17.453 1 98.12 85 ASP A O 1
ATOM 653 N N . VAL A 1 86 ? -6.387 10.688 16.844 1 98.81 86 VAL A N 1
ATOM 654 C CA . VAL A 1 86 ? -6.484 11.477 15.617 1 98.81 86 VAL A CA 1
ATOM 655 C C . VAL A 1 86 ? -6.578 12.961 15.961 1 98.81 86 VAL A C 1
ATOM 657 O O . VAL A 1 86 ? -5.953 13.797 15.305 1 98.81 86 VAL A O 1
ATOM 660 N N . TYR A 1 87 ? -7.328 13.32 16.969 1 98.62 87 TYR A N 1
ATOM 661 C CA . TYR A 1 87 ? -7.504 14.719 17.344 1 98.62 87 TYR A CA 1
ATOM 662 C C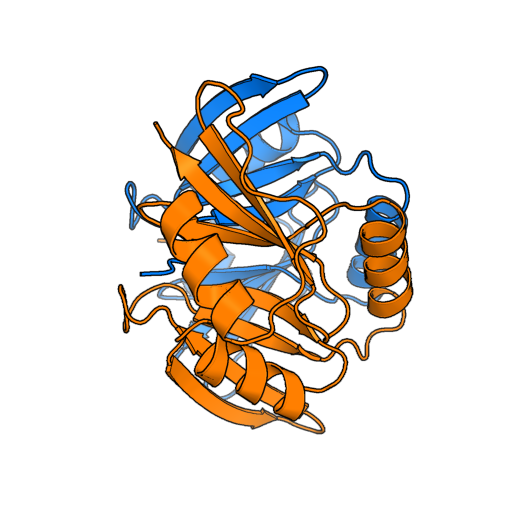 . TYR A 1 87 ? -6.168 15.352 17.719 1 98.62 87 TYR A C 1
ATOM 664 O O . TYR A 1 87 ? -5.836 16.438 17.234 1 98.62 87 TYR A O 1
ATOM 672 N N . ALA A 1 88 ? -5.414 14.695 18.469 1 98.56 88 ALA A N 1
ATOM 673 C CA . ALA A 1 88 ? -4.113 15.203 18.891 1 98.56 88 ALA A CA 1
ATOM 674 C C . ALA A 1 88 ? -3.168 15.336 17.703 1 98.56 88 ALA A C 1
ATOM 676 O O . ALA A 1 88 ? -2.428 16.312 17.594 1 98.56 88 ALA A O 1
ATOM 677 N N . GLU A 1 89 ? -3.199 14.336 16.844 1 98.56 89 GLU A N 1
ATOM 678 C CA . GLU A 1 89 ? -2.293 14.352 15.703 1 98.56 89 GLU A CA 1
ATOM 679 C C . GLU A 1 89 ? -2.666 15.461 14.719 1 98.56 89 GLU A C 1
ATOM 681 O O . GLU A 1 89 ? -1.788 16.078 14.117 1 98.56 89 GLU A O 1
ATOM 686 N N . VAL A 1 90 ? -3.943 15.68 14.523 1 98.81 90 VAL A N 1
ATOM 687 C CA . VAL A 1 90 ? -4.41 16.766 13.664 1 98.81 90 VAL A CA 1
ATOM 688 C C . VAL A 1 90 ? -3.904 18.109 14.195 1 98.81 90 VAL A C 1
ATOM 690 O O . VAL A 1 90 ? -3.379 18.922 13.438 1 98.81 90 VAL A O 1
ATOM 693 N N . GLU A 1 91 ? -4.051 18.297 15.477 1 98.62 91 GLU A N 1
ATOM 694 C CA . GLU A 1 91 ? -3.57 19.531 16.078 1 98.62 91 GLU A CA 1
ATOM 695 C C . GLU A 1 91 ? -2.066 19.703 15.875 1 98.62 91 GLU A C 1
ATOM 697 O O . GLU A 1 91 ? -1.603 20.781 15.492 1 98.62 91 GLU A O 1
ATOM 702 N N . ARG A 1 92 ? -1.35 18.672 16.141 1 98.31 92 ARG A N 1
ATOM 703 C CA . ARG A 1 92 ? 0.099 18.703 15.969 1 98.31 92 ARG A CA 1
ATOM 704 C C . ARG A 1 92 ? 0.473 19.047 14.531 1 98.31 92 ARG A C 1
ATOM 706 O O . ARG A 1 92 ? 1.294 19.938 14.297 1 98.31 92 ARG A O 1
ATOM 713 N N . LEU A 1 93 ? -0.127 18.375 13.594 1 98.75 93 LEU A N 1
ATOM 714 C CA . LEU A 1 93 ? 0.226 18.516 12.188 1 98.75 93 LEU A CA 1
ATOM 715 C C . LEU A 1 93 ? -0.212 19.875 11.648 1 98.75 93 LEU A C 1
ATOM 717 O O . LEU A 1 93 ? 0.473 20.469 10.812 1 98.75 93 LEU A O 1
ATOM 721 N N . LYS A 1 94 ? -1.335 20.359 12.062 1 98.69 94 LYS A N 1
ATOM 722 C CA . LYS A 1 94 ? -1.718 21.719 11.703 1 98.69 94 LYS A CA 1
ATOM 723 C C . LYS A 1 94 ? -0.694 22.734 12.211 1 98.69 94 LYS A C 1
ATOM 725 O O . LYS A 1 94 ? -0.365 23.688 11.516 1 98.69 94 LYS A O 1
ATOM 730 N N . GLY A 1 95 ? -0.259 22.5 13.406 1 98.56 95 GLY A N 1
ATOM 731 C CA . GLY A 1 95 ? 0.785 23.359 13.961 1 98.56 95 GLY A CA 1
ATOM 732 C C . GLY A 1 95 ? 2.053 23.359 13.125 1 98.56 95 GLY A C 1
ATOM 733 O O . GLY A 1 95 ? 2.834 24.312 13.188 1 98.56 95 GLY A O 1
ATOM 734 N N . LEU A 1 96 ? 2.236 22.328 12.352 1 98.5 96 LEU A N 1
ATOM 735 C CA . LEU A 1 96 ? 3.406 22.203 11.492 1 98.5 96 LEU A CA 1
ATOM 736 C C . LEU A 1 96 ? 3.092 22.641 10.07 1 98.5 96 LEU A C 1
ATOM 738 O O . LEU A 1 96 ? 3.906 22.469 9.164 1 98.5 96 LEU A O 1
ATOM 742 N N . GLY A 1 97 ? 1.923 23.094 9.828 1 98.44 97 GLY A N 1
ATOM 743 C CA . GLY A 1 97 ? 1.572 23.656 8.539 1 98.44 97 GLY A CA 1
ATOM 744 C C . GLY A 1 97 ? 0.95 22.656 7.59 1 98.44 97 GLY A C 1
ATOM 745 O O . GLY A 1 97 ? 0.793 22.938 6.402 1 98.44 97 GLY A O 1
ATOM 746 N N . VAL A 1 98 ? 0.542 21.516 8.07 1 98.81 98 VAL A N 1
ATOM 747 C CA . VAL A 1 98 ? -0.107 20.516 7.219 1 98.81 98 VAL A CA 1
ATOM 748 C C . VAL A 1 98 ? -1.563 20.906 6.98 1 98.81 98 VAL A C 1
ATOM 750 O O . VAL A 1 98 ? -2.27 21.297 7.918 1 98.81 98 VAL A O 1
ATOM 753 N N . GLU A 1 99 ? -1.978 20.859 5.75 1 98.69 99 GLU A N 1
ATOM 754 C CA . GLU A 1 99 ? -3.342 21.219 5.383 1 98.69 99 GLU A CA 1
ATOM 755 C C . GLU A 1 99 ? -4.266 20.016 5.402 1 98.69 99 GLU A C 1
ATOM 757 O O . GLU A 1 99 ? -4.004 19.016 4.723 1 98.69 99 GLU A O 1
ATOM 762 N N . PHE A 1 100 ? -5.312 20.156 6.152 1 98.88 100 PHE A N 1
ATOM 763 C CA . PHE A 1 100 ? -6.316 19.094 6.23 1 98.88 100 PHE A CA 1
ATOM 764 C C . PHE A 1 100 ? -7.516 19.422 5.344 1 98.88 100 PHE A C 1
ATOM 766 O O . PHE A 1 100 ? -8.023 20.547 5.363 1 98.88 100 PHE A O 1
ATOM 773 N N . THR A 1 101 ? -7.898 18.438 4.566 1 98.81 101 THR A N 1
ATOM 774 C CA . THR A 1 101 ? -9.102 18.562 3.752 1 98.81 101 THR A CA 1
ATOM 775 C C . THR A 1 101 ? -10.32 18.031 4.492 1 98.81 101 THR A C 1
ATOM 777 O O . THR A 1 101 ? -11.461 18.297 4.109 1 98.81 101 THR A O 1
ATOM 780 N N . GLN A 1 102 ? -10.148 17.266 5.441 1 98.69 102 GLN A N 1
ATOM 781 C CA . GLN A 1 102 ? -11.133 16.781 6.402 1 98.69 102 GLN A CA 1
ATOM 782 C C . GLN A 1 102 ? -10.57 16.781 7.82 1 98.69 102 GLN A C 1
ATOM 784 O O . GLN A 1 102 ? -9.617 16.062 8.117 1 98.69 102 GLN A O 1
ATOM 789 N N . ASP A 1 103 ? -11.227 17.531 8.602 1 98.38 103 ASP A N 1
ATOM 790 C CA . ASP A 1 103 ? -10.805 17.516 10 1 98.38 103 ASP A CA 1
ATOM 791 C C . ASP A 1 103 ? -11.18 16.203 10.68 1 98.38 103 ASP A C 1
ATOM 793 O O . ASP A 1 103 ? -11.844 15.352 10.078 1 98.38 103 ASP A O 1
ATOM 797 N N . ALA A 1 104 ? -10.617 16.031 11.93 1 98.62 104 ALA A N 1
ATOM 798 C CA . ALA A 1 104 ? -10.938 14.828 12.688 1 98.62 104 ALA A CA 1
ATOM 799 C C . ALA A 1 104 ? -12.445 14.664 12.844 1 98.62 104 ALA A C 1
ATOM 801 O O . ALA A 1 104 ? -13.133 15.594 13.266 1 98.62 104 ALA A O 1
ATOM 802 N N . VAL A 1 105 ? -12.898 13.562 12.445 1 98.38 105 VAL A N 1
ATOM 803 C CA . VAL A 1 105 ? -14.328 13.273 12.531 1 98.38 105 VAL A CA 1
ATOM 804 C C . VAL A 1 105 ? -14.539 11.891 13.141 1 98.38 105 VAL A C 1
ATOM 806 O O . VAL A 1 105 ? -13.828 10.945 12.805 1 98.38 105 VAL A O 1
ATOM 809 N N . ASP A 1 106 ? -15.492 11.766 13.992 1 97.56 106 ASP A N 1
ATOM 810 C CA . ASP A 1 106 ? -15.906 10.492 14.57 1 97.56 106 ASP A CA 1
ATOM 811 C C . ASP A 1 106 ? -16.875 9.766 13.648 1 97.56 106 ASP A C 1
ATOM 813 O O . ASP A 1 106 ? -18.016 10.211 13.453 1 97.56 106 ASP A O 1
ATOM 817 N N . MET A 1 107 ? -16.453 8.641 13.203 1 93.69 107 MET A N 1
ATOM 818 C CA . MET A 1 107 ? -17.25 7.867 12.258 1 93.69 107 MET A CA 1
ATOM 819 C C . MET A 1 107 ? -17.828 6.625 12.93 1 93.69 107 MET A C 1
ATOM 821 O O . MET A 1 107 ? -18.125 5.633 12.266 1 93.69 107 MET A O 1
ATOM 825 N N . GLY A 1 108 ? -17.984 6.645 14.273 1 93.38 108 GLY A N 1
ATOM 826 C CA . GLY A 1 108 ? -18.438 5.496 15.039 1 93.38 108 GLY A CA 1
ATOM 827 C C . GLY A 1 108 ? -17.312 4.57 15.461 1 93.38 108 GLY A C 1
ATOM 828 O O . GLY A 1 108 ? -16.625 4.832 16.453 1 93.38 108 GLY A O 1
ATOM 829 N N . PRO A 1 109 ? -17.031 3.596 14.648 1 91.94 109 PRO A N 1
ATOM 830 C CA . PRO A 1 109 ? -15.992 2.654 15.062 1 91.94 109 PRO A CA 1
ATOM 831 C C . PRO A 1 109 ? -14.586 3.229 14.906 1 91.94 109 PRO A C 1
ATOM 833 O O . PRO A 1 109 ? -13.625 2.674 15.445 1 91.94 109 PRO A O 1
ATOM 836 N N . VAL A 1 110 ? -14.555 4.371 14.203 1 96 110 VAL A N 1
ATOM 837 C CA . VAL A 1 110 ? -13.234 4.918 13.891 1 96 110 VAL A CA 1
ATOM 838 C C . VAL A 1 110 ? -13.289 6.445 13.906 1 96 110 VAL A C 1
ATOM 840 O O . VAL A 1 110 ? -14.344 7.035 13.648 1 96 110 VAL A O 1
ATOM 843 N N . VAL A 1 111 ? -12.234 7.098 14.297 1 98.44 111 VAL A N 1
ATOM 844 C CA . VAL A 1 111 ? -12.008 8.516 14.047 1 98.44 111 VAL A CA 1
ATOM 845 C C . VAL A 1 111 ? -11.023 8.68 12.883 1 98.44 111 VAL A C 1
ATOM 847 O O . VAL A 1 111 ? -9.992 8.008 12.828 1 98.44 111 VAL A O 1
ATOM 850 N N . THR A 1 112 ? -11.359 9.586 11.93 1 98.62 112 THR A N 1
ATOM 851 C CA . THR A 1 112 ? -10.477 9.773 10.781 1 98.62 112 THR A CA 1
ATOM 852 C C . THR A 1 112 ? -10.234 11.258 10.523 1 98.62 112 THR A C 1
ATOM 854 O O . THR A 1 112 ? -10.984 12.109 11.008 1 98.62 112 THR A O 1
ATOM 857 N N . ALA A 1 113 ? -9.227 11.594 9.812 1 98.88 113 ALA A N 1
ATOM 858 C CA . ALA A 1 113 ? -8.891 12.875 9.203 1 98.88 113 ALA A CA 1
ATOM 859 C C . ALA A 1 113 ? -8.133 12.68 7.895 1 98.88 113 ALA A C 1
ATOM 861 O O . ALA A 1 113 ? -7.547 11.625 7.66 1 98.88 113 ALA A O 1
ATOM 862 N N . VAL A 1 114 ? -8.211 13.68 6.996 1 98.94 114 VAL A N 1
ATOM 863 C CA . VAL A 1 114 ? -7.543 13.578 5.703 1 98.94 114 VAL A CA 1
ATOM 864 C C . VAL A 1 114 ? -6.723 14.836 5.441 1 98.94 114 VAL A C 1
ATOM 866 O O . VAL A 1 114 ? -7.215 15.953 5.613 1 98.94 114 VAL A O 1
ATOM 869 N N . PHE A 1 115 ? -5.488 14.633 5.059 1 98.94 115 PHE A N 1
ATOM 870 C CA . PHE A 1 115 ? -4.641 15.781 4.762 1 98.94 115 PHE A CA 1
ATOM 871 C C . PHE A 1 115 ? -3.969 15.625 3.404 1 98.94 115 PHE A C 1
ATOM 873 O O . PHE A 1 115 ? -3.998 14.547 2.812 1 98.94 115 PHE A O 1
ATOM 880 N N . ASP A 1 116 ? -3.486 16.719 2.906 1 98.75 116 ASP A N 1
ATOM 881 C CA . ASP A 1 116 ? -2.723 16.812 1.665 1 98.75 116 ASP A CA 1
ATOM 882 C C . ASP A 1 116 ? -1.228 16.641 1.927 1 98.75 116 ASP A C 1
ATOM 884 O O . ASP A 1 116 ? -0.636 17.406 2.689 1 98.75 116 ASP A O 1
ATOM 888 N N . ASP A 1 117 ? -0.593 15.672 1.251 1 98.69 117 ASP A N 1
ATOM 889 C CA . ASP A 1 117 ? 0.82 15.43 1.526 1 98.69 117 ASP A CA 1
ATOM 890 C C . ASP A 1 117 ? 1.709 16.328 0.674 1 98.69 117 ASP A C 1
ATOM 892 O O . ASP A 1 117 ? 2.934 16.188 0.676 1 98.69 117 ASP A O 1
ATOM 896 N N . THR A 1 118 ? 1.082 17.188 -0.177 1 97.62 118 THR A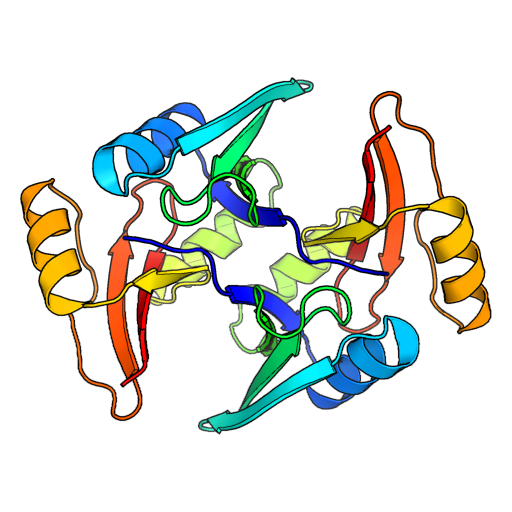 N 1
ATOM 897 C CA . THR A 1 118 ? 1.713 18.203 -1.026 1 97.62 118 THR A CA 1
ATOM 898 C C . THR A 1 118 ? 2.42 17.547 -2.207 1 97.62 118 THR A C 1
ATOM 900 O O . THR A 1 118 ? 3.008 18.234 -3.047 1 97.62 118 THR A O 1
ATOM 903 N N . CYS A 1 119 ? 2.387 16.25 -2.34 1 97.69 119 CYS A N 1
ATOM 904 C CA . CYS A 1 119 ? 3.037 15.508 -3.414 1 97.69 119 CYS A CA 1
ATOM 905 C C . CYS A 1 119 ? 2.006 14.844 -4.32 1 97.69 119 CYS A C 1
ATOM 907 O O . CYS A 1 119 ? 2.328 13.898 -5.047 1 97.69 119 CYS A O 1
ATOM 909 N N . GLY A 1 120 ? 0.811 15.258 -4.203 1 97.31 120 GLY A N 1
ATOM 910 C CA . GLY A 1 120 ? -0.228 14.812 -5.117 1 97.31 120 GLY A CA 1
ATOM 911 C C . GLY A 1 120 ? -1.153 13.773 -4.504 1 97.31 120 GLY A C 1
ATOM 912 O O . GLY A 1 120 ? -1.914 13.117 -5.215 1 97.31 120 GLY A O 1
ATOM 913 N N . ASN A 1 121 ? -1.065 13.57 -3.215 1 98.69 121 ASN A N 1
ATOM 914 C CA . ASN A 1 121 ? -1.902 12.555 -2.582 1 98.69 121 ASN A CA 1
ATOM 915 C C . ASN A 1 121 ? -2.67 13.125 -1.393 1 98.69 121 ASN A C 1
ATOM 917 O O . ASN A 1 121 ? -2.164 13.992 -0.678 1 98.69 121 ASN A O 1
ATOM 921 N N . LEU A 1 122 ? -3.883 12.664 -1.251 1 98.81 122 LEU A N 1
ATOM 922 C CA . LEU A 1 122 ? -4.527 12.734 0.056 1 98.81 122 LEU A CA 1
ATOM 923 C C . LEU A 1 122 ? -4.199 11.508 0.895 1 98.81 122 LEU A C 1
ATOM 925 O O . LEU A 1 122 ? -4.156 10.391 0.376 1 98.81 122 LEU A O 1
ATOM 929 N N . ILE A 1 123 ? -3.959 11.727 2.201 1 98.88 123 ILE A N 1
ATOM 930 C CA . ILE A 1 123 ? -3.625 10.68 3.158 1 98.88 123 ILE A CA 1
ATOM 931 C C . ILE A 1 123 ? -4.633 10.688 4.305 1 98.88 123 ILE A C 1
ATOM 933 O O . ILE A 1 123 ? -4.973 11.75 4.836 1 98.88 123 ILE A O 1
ATOM 937 N N . GLN A 1 124 ? -5.094 9.562 4.668 1 98.88 124 GLN A N 1
ATOM 938 C CA . GLN A 1 124 ? -6.023 9.438 5.785 1 98.88 124 GLN A CA 1
ATOM 939 C C . GLN A 1 124 ? -5.297 9.031 7.062 1 98.88 124 GLN A C 1
ATOM 941 O O . GLN A 1 124 ? -4.43 8.156 7.039 1 98.88 124 GLN A O 1
ATOM 946 N N . LEU A 1 125 ? -5.602 9.711 8.148 1 98.88 125 LEU A N 1
ATOM 947 C CA . LEU A 1 125 ? -5.289 9.234 9.492 1 98.88 125 LEU A CA 1
ATOM 948 C C . LEU A 1 125 ? -6.484 8.516 10.102 1 98.88 125 LEU A C 1
ATOM 950 O O . LEU A 1 125 ? -7.629 8.945 9.938 1 98.88 125 LEU A O 1
ATOM 954 N N . ALA A 1 126 ? -6.176 7.484 10.812 1 98.56 126 ALA A N 1
ATOM 955 C CA . ALA A 1 126 ? -7.27 6.734 11.422 1 98.56 126 ALA A CA 1
ATOM 956 C C . ALA A 1 126 ? -6.875 6.227 12.805 1 98.56 126 ALA A C 1
ATOM 958 O O . ALA A 1 126 ? -5.719 5.871 13.039 1 98.56 126 ALA A O 1
ATOM 959 N N . ALA A 1 127 ? -7.82 6.184 13.711 1 98.19 127 ALA A N 1
ATOM 960 C CA . ALA A 1 127 ? -7.75 5.527 15.016 1 98.19 127 ALA A CA 1
ATOM 961 C C . ALA A 1 127 ? -9.023 4.734 15.297 1 98.19 127 ALA A C 1
ATOM 963 O O . ALA A 1 127 ? -10.125 5.289 15.273 1 98.19 127 ALA A O 1
ATOM 964 N N . MET A 1 128 ? -8.828 3.479 15.555 1 91.62 128 MET A N 1
ATOM 965 C CA . MET A 1 128 ? -9.969 2.656 15.945 1 91.62 128 MET A CA 1
ATOM 966 C C . MET A 1 128 ? -10.391 2.947 17.391 1 91.62 128 MET A C 1
ATOM 968 O O . MET A 1 128 ? -9.539 3.152 18.25 1 91.62 128 MET A O 1
ATOM 972 N N . LYS A 1 129 ? -11.703 3.021 17.609 1 88.56 129 LYS A N 1
ATOM 973 C CA . LYS A 1 129 ? -12.203 3.221 18.969 1 88.56 129 LYS A CA 1
ATOM 974 C C . LYS A 1 129 ? -12.344 1.892 19.703 1 88.56 129 LYS A C 1
ATOM 976 O O . LYS A 1 129 ? -12.625 0.862 19.078 1 88.56 129 LYS A O 1
ATOM 981 N N . MET B 1 1 ? 2.205 7.898 17.859 1 91.38 1 MET B N 1
ATOM 982 C CA . MET B 1 1 ? 3.074 8.016 16.688 1 91.38 1 MET B CA 1
ATOM 983 C C . MET B 1 1 ? 2.428 7.375 15.469 1 91.38 1 MET B C 1
ATOM 985 O O . MET B 1 1 ? 1.644 6.434 15.594 1 91.38 1 MET B O 1
ATOM 989 N N . ILE B 1 2 ? 2.742 7.852 14.359 1 97.5 2 ILE B N 1
ATOM 990 C CA . ILE B 1 2 ? 2.154 7.395 13.102 1 97.5 2 ILE B CA 1
ATOM 991 C C . ILE B 1 2 ? 2.686 6.004 12.758 1 97.5 2 ILE B C 1
ATOM 993 O O . ILE B 1 2 ? 3.869 5.723 12.953 1 97.5 2 ILE B O 1
ATOM 997 N N . ARG B 1 3 ? 1.77 5.121 12.25 1 97.56 3 ARG B N 1
ATOM 998 C CA . ARG B 1 3 ? 2.131 3.754 11.891 1 97.56 3 ARG B CA 1
ATOM 999 C C . ARG B 1 3 ? 1.561 3.379 10.531 1 97.56 3 ARG B C 1
ATOM 1001 O O . ARG B 1 3 ? 0.441 3.77 10.188 1 97.56 3 ARG B O 1
ATOM 1008 N N . VAL B 1 4 ? 2.307 2.605 9.797 1 98.5 4 VAL B N 1
ATOM 1009 C CA . VAL B 1 4 ? 1.745 1.917 8.641 1 98.5 4 VAL B CA 1
ATOM 1010 C C . VAL B 1 4 ? 1.015 0.655 9.094 1 98.5 4 VAL B C 1
ATOM 1012 O O . VAL B 1 4 ? 1.636 -0.28 9.602 1 98.5 4 VAL B O 1
ATOM 1015 N N . ASN B 1 5 ? -0.215 0.6 8.93 1 97.38 5 ASN B N 1
ATOM 1016 C CA . ASN B 1 5 ? -0.987 -0.532 9.43 1 97.38 5 ASN B CA 1
ATOM 1017 C C . ASN B 1 5 ? -1.837 -1.162 8.336 1 97.38 5 ASN B C 1
ATOM 1019 O O . ASN B 1 5 ? -2.416 -2.232 8.523 1 97.38 5 ASN B O 1
ATOM 1023 N N . LEU B 1 6 ? -1.903 -0.481 7.23 1 98.25 6 LEU B N 1
ATOM 1024 C CA . LEU B 1 6 ? -2.779 -0.872 6.133 1 98.25 6 LEU B CA 1
ATOM 1025 C C . LEU B 1 6 ? -2.111 -0.608 4.785 1 98.25 6 LEU B C 1
ATOM 1027 O O . LEU B 1 6 ? -1.424 0.401 4.617 1 98.25 6 LEU B O 1
ATOM 1031 N N . THR B 1 7 ? -2.215 -1.479 3.91 1 98.38 7 THR B N 1
ATOM 1032 C CA . THR B 1 7 ? -1.996 -1.265 2.484 1 98.38 7 THR B CA 1
ATOM 1033 C C . THR B 1 7 ? -3.154 -1.832 1.667 1 98.38 7 THR B C 1
ATOM 1035 O O . THR B 1 7 ? -4.023 -2.521 2.207 1 98.38 7 THR B O 1
ATOM 1038 N N . SER B 1 8 ? -3.238 -1.39 0.402 1 98.44 8 SER B N 1
ATOM 1039 C CA . SER B 1 8 ? -4.422 -1.788 -0.355 1 98.44 8 SER B CA 1
ATOM 1040 C C . SER B 1 8 ? -4.047 -2.266 -1.754 1 98.44 8 SER B C 1
ATOM 1042 O O . SER B 1 8 ? -3.021 -1.856 -2.301 1 98.44 8 SER B O 1
ATOM 1044 N N . VAL B 1 9 ? -4.816 -3.172 -2.246 1 98.44 9 VAL B N 1
ATOM 1045 C CA . VAL B 1 9 ? -4.867 -3.533 -3.658 1 98.44 9 VAL B CA 1
ATOM 1046 C C . VAL B 1 9 ? -6.297 -3.381 -4.18 1 98.44 9 VAL B C 1
ATOM 1048 O O . VAL B 1 9 ? -7.246 -3.842 -3.543 1 98.44 9 VAL B O 1
ATOM 1051 N N . PHE B 1 10 ? -6.426 -2.678 -5.301 1 98.44 10 PHE B N 1
ATOM 1052 C CA . PHE B 1 10 ? -7.73 -2.586 -5.941 1 98.44 10 PHE B CA 1
ATOM 1053 C C . PHE B 1 10 ? -8.125 -3.922 -6.562 1 98.44 10 PHE B C 1
ATOM 1055 O O . PHE B 1 10 ? -7.332 -4.539 -7.277 1 98.44 10 PHE B O 1
ATOM 1062 N N . VAL B 1 11 ? -9.344 -4.254 -6.34 1 98.62 11 VAL B N 1
ATOM 1063 C CA . VAL B 1 11 ? -9.805 -5.52 -6.91 1 98.62 11 VAL B CA 1
ATOM 1064 C C . VAL B 1 11 ? -11.164 -5.324 -7.574 1 98.62 11 VAL B C 1
ATOM 1066 O O . VAL B 1 11 ? -11.969 -4.508 -7.121 1 98.62 11 VAL B O 1
ATOM 1069 N N . ASP B 1 12 ? -11.477 -6.07 -8.625 1 97.81 12 ASP B N 1
ATOM 1070 C CA . ASP B 1 12 ? -12.727 -5.938 -9.367 1 97.81 12 ASP B CA 1
ATOM 1071 C C . ASP B 1 12 ? -13.828 -6.793 -8.742 1 97.81 12 ASP B C 1
ATOM 1073 O O . ASP B 1 12 ? -15.016 -6.578 -9.016 1 97.81 12 ASP B O 1
ATOM 1077 N N . ASP B 1 13 ? -13.414 -7.734 -7.973 1 98 13 ASP B N 1
ATOM 1078 C CA . ASP B 1 13 ? -14.305 -8.672 -7.297 1 98 13 ASP B CA 1
ATOM 1079 C C . ASP B 1 13 ? -13.711 -9.125 -5.969 1 98 13 ASP B C 1
ATOM 1081 O O . ASP B 1 13 ? -12.766 -9.922 -5.941 1 98 13 ASP B O 1
ATOM 1085 N N . GLN B 1 14 ? -14.352 -8.648 -4.805 1 98.69 14 GLN B N 1
ATOM 1086 C CA . GLN B 1 14 ? -13.766 -8.891 -3.49 1 98.69 14 GLN B CA 1
ATOM 1087 C C . GLN B 1 14 ? -13.797 -10.375 -3.137 1 98.69 14 GLN B C 1
ATOM 1089 O O . GLN B 1 14 ? -12.875 -10.891 -2.504 1 98.69 14 GLN B O 1
ATOM 1094 N N . ALA B 1 15 ? -14.836 -11.031 -3.525 1 98.38 15 ALA B N 1
ATOM 1095 C CA . ALA B 1 15 ? -14.938 -12.453 -3.219 1 98.38 15 ALA B CA 1
ATOM 1096 C C . ALA B 1 15 ? -13.875 -13.258 -3.975 1 98.38 15 ALA B C 1
ATOM 1098 O O . ALA B 1 15 ? -13.242 -14.148 -3.406 1 98.38 15 ALA B O 1
ATOM 1099 N N . LYS B 1 16 ? -13.773 -12.961 -5.215 1 98.62 16 LYS B N 1
ATOM 1100 C CA . LYS B 1 16 ? -12.734 -13.602 -6.02 1 98.62 16 LYS B CA 1
ATOM 1101 C C . LYS B 1 16 ? -11.344 -13.32 -5.453 1 98.62 16 LYS B C 1
ATOM 1103 O O . LYS B 1 16 ? -10.508 -14.219 -5.375 1 98.62 16 LYS B O 1
ATOM 1108 N N . ALA B 1 17 ? -11.094 -12.102 -5.066 1 98.88 17 ALA B N 1
ATOM 1109 C CA . ALA B 1 17 ? -9.812 -11.719 -4.48 1 98.88 17 ALA B CA 1
ATOM 1110 C C . ALA B 1 17 ? -9.562 -12.461 -3.174 1 98.88 17 ALA B C 1
ATOM 1112 O O . ALA B 1 17 ? -8.469 -12.984 -2.951 1 98.88 17 ALA B O 1
ATOM 1113 N N . LEU B 1 18 ? -10.578 -12.477 -2.312 1 98.88 18 LEU B N 1
ATOM 1114 C CA . LEU B 1 18 ? -10.422 -13.188 -1.052 1 98.88 18 LEU B CA 1
ATOM 1115 C C . LEU B 1 18 ? -10 -14.633 -1.298 1 98.88 18 LEU B C 1
ATOM 1117 O O . LEU B 1 18 ? -9.07 -15.133 -0.651 1 98.88 18 LEU B O 1
ATOM 1121 N N . ALA B 1 19 ? -10.641 -15.289 -2.211 1 98.81 19 ALA B N 1
ATOM 1122 C CA . ALA B 1 19 ? -10.312 -16.672 -2.533 1 98.81 19 ALA B CA 1
ATOM 1123 C C . ALA B 1 19 ? -8.867 -16.797 -3.02 1 98.81 19 ALA B C 1
ATOM 1125 O O . ALA B 1 19 ? -8.117 -17.656 -2.551 1 98.81 19 ALA B O 1
ATOM 1126 N N . PHE B 1 20 ? -8.453 -15.945 -3.912 1 98.94 20 PHE B N 1
ATOM 1127 C CA . PHE B 1 20 ? -7.109 -16 -4.469 1 98.94 20 PHE B CA 1
ATOM 1128 C C . PHE B 1 20 ? -6.066 -15.758 -3.383 1 98.94 20 PHE B C 1
ATOM 1130 O O . PHE B 1 20 ? -5.117 -16.531 -3.244 1 98.94 20 PHE B O 1
ATOM 1137 N N . TYR B 1 21 ? -6.184 -14.711 -2.596 1 98.88 21 TYR B N 1
ATOM 1138 C CA . TYR B 1 21 ? -5.164 -14.281 -1.646 1 98.88 21 TYR B CA 1
ATOM 1139 C C . TYR B 1 21 ? -5.094 -15.234 -0.457 1 98.88 21 TYR B C 1
ATOM 1141 O O . TYR B 1 21 ? -4.047 -15.359 0.184 1 98.88 21 TYR B O 1
ATOM 1149 N N . THR B 1 22 ? -6.191 -15.906 -0.153 1 98.69 22 THR B N 1
ATOM 1150 C CA . THR B 1 22 ? -6.145 -16.859 0.952 1 98.69 22 THR B CA 1
ATOM 1151 C C . THR B 1 22 ? -5.754 -18.25 0.454 1 98.69 22 THR B C 1
ATOM 1153 O O . THR B 1 22 ? -4.793 -18.844 0.94 1 98.69 22 THR B O 1
ATOM 1156 N N . GLU B 1 23 ? -6.383 -18.734 -0.615 1 98.5 23 GLU B N 1
ATOM 1157 C CA . GLU B 1 23 ? -6.211 -20.125 -1.038 1 98.5 23 GLU B CA 1
ATOM 1158 C C . GLU B 1 23 ? -4.91 -20.297 -1.814 1 98.5 23 GLU B C 1
ATOM 1160 O O . GLU B 1 23 ? -4.273 -21.359 -1.726 1 98.5 23 GLU B O 1
ATOM 1165 N N . LYS B 1 24 ? -4.527 -19.312 -2.561 1 98.5 24 LYS B N 1
ATOM 1166 C CA . LYS B 1 24 ? -3.299 -19.438 -3.344 1 98.5 24 LYS B CA 1
ATOM 1167 C C . LYS B 1 24 ? -2.107 -18.859 -2.586 1 98.5 24 LYS B C 1
ATOM 1169 O O . LYS B 1 24 ? -1.106 -19.547 -2.375 1 98.5 24 LYS B O 1
ATOM 1174 N N . LEU B 1 25 ? -2.236 -17.703 -2.08 1 98.62 25 LEU B N 1
ATOM 1175 C CA . LEU B 1 25 ? -1.083 -17.016 -1.515 1 98.62 25 LEU B CA 1
ATOM 1176 C C . LEU B 1 25 ? -0.92 -17.344 -0.035 1 98.62 25 LEU B C 1
ATOM 1178 O O . LEU B 1 25 ? 0.14 -17.109 0.547 1 98.62 25 LEU B O 1
ATOM 1182 N N . GLY B 1 26 ? -2.01 -17.766 0.639 1 98.25 26 GLY B N 1
ATOM 1183 C CA . GLY B 1 26 ? -1.896 -18.234 2.01 1 98.25 26 GLY B CA 1
ATOM 1184 C C . GLY B 1 26 ? -2.17 -17.156 3.037 1 98.25 26 GLY B C 1
ATOM 1185 O O . GLY B 1 26 ? -1.988 -17.359 4.238 1 98.25 26 GLY B O 1
ATOM 1186 N N . PHE B 1 27 ? -2.615 -16.016 2.627 1 98.81 27 PHE B N 1
ATOM 1187 C CA . PHE B 1 27 ? -3.02 -15 3.592 1 98.81 27 PHE B CA 1
ATOM 1188 C C . PHE B 1 27 ? -4.176 -15.5 4.453 1 98.81 27 PHE B C 1
ATOM 1190 O O . PHE B 1 27 ? -4.883 -16.438 4.066 1 98.81 27 PHE B O 1
ATOM 1197 N N . ARG B 1 28 ? -4.359 -14.789 5.605 1 98.69 28 ARG B N 1
ATOM 1198 C CA . ARG B 1 28 ? -5.484 -15.055 6.496 1 98.69 28 ARG B CA 1
ATOM 1199 C C . ARG B 1 28 ? -6.477 -13.898 6.48 1 98.69 28 ARG B C 1
ATOM 1201 O O . ARG B 1 28 ? -6.082 -12.727 6.516 1 98.69 28 ARG B O 1
ATOM 1208 N N . LYS B 1 29 ? -7.75 -14.305 6.406 1 98.75 29 LYS B N 1
ATOM 1209 C CA . LYS B 1 29 ? -8.758 -13.258 6.539 1 98.75 29 LYS B CA 1
ATOM 1210 C C . LYS B 1 29 ? -8.695 -12.609 7.922 1 98.75 29 LYS B C 1
ATOM 1212 O O . LYS B 1 29 ? -8.609 -13.305 8.938 1 98.75 29 LYS B O 1
ATOM 1217 N N . LYS B 1 30 ? -8.734 -11.266 7.945 1 98.5 30 LYS B N 1
ATOM 1218 C CA . LYS B 1 30 ? -8.664 -10.539 9.211 1 98.5 30 LYS B CA 1
ATOM 1219 C C . LYS B 1 30 ? -9.992 -9.852 9.516 1 98.5 30 LYS B C 1
ATOM 1221 O O . LYS B 1 30 ? -10.539 -10.008 10.609 1 98.5 30 LYS B O 1
ATOM 1226 N N . ASN B 1 31 ? -10.469 -9.023 8.633 1 97.81 31 ASN B N 1
ATOM 1227 C CA . ASN B 1 31 ? -11.758 -8.359 8.758 1 97.81 31 ASN B CA 1
ATOM 1228 C C . ASN B 1 31 ? -12.648 -8.641 7.551 1 97.81 31 ASN B C 1
ATOM 1230 O O . ASN B 1 31 ? -12.164 -8.727 6.422 1 97.81 31 ASN B O 1
ATOM 1234 N N . ASP B 1 32 ? -13.883 -8.758 7.746 1 98.25 32 ASP B N 1
ATOM 1235 C CA . ASP B 1 32 ? -14.945 -8.867 6.75 1 98.25 32 ASP B CA 1
ATOM 1236 C C . ASP B 1 32 ? -16.234 -8.227 7.246 1 98.25 32 ASP B C 1
ATOM 1238 O O . ASP B 1 32 ? -17.125 -8.922 7.738 1 98.25 32 ASP B O 1
ATOM 1242 N N . VAL B 1 33 ? -16.281 -6.922 7.039 1 96.5 33 VAL B N 1
ATOM 1243 C CA . VAL B 1 33 ? -17.375 -6.121 7.602 1 96.5 33 VAL B CA 1
ATOM 1244 C C . VAL B 1 33 ? -18.109 -5.391 6.48 1 96.5 33 VAL B C 1
ATOM 1246 O O . VAL B 1 33 ? -17.5 -4.621 5.73 1 96.5 33 VAL B O 1
ATOM 1249 N N . PRO B 1 34 ? -19.391 -5.648 6.348 1 95.25 34 PRO B N 1
ATOM 1250 C CA . PRO B 1 34 ? -20.141 -4.879 5.352 1 95.25 34 PRO B CA 1
ATOM 1251 C C . PRO B 1 34 ? -20.047 -3.373 5.578 1 95.25 34 PRO B C 1
ATOM 1253 O O . PRO B 1 34 ? -20.188 -2.906 6.711 1 95.25 34 PRO B O 1
ATOM 1256 N N . THR B 1 35 ? -19.766 -2.645 4.559 1 91.31 35 THR B N 1
ATOM 1257 C CA . THR B 1 35 ? -19.703 -1.188 4.555 1 91.31 35 THR B CA 1
ATOM 1258 C C . THR B 1 35 ? -20.312 -0.621 3.279 1 91.31 35 THR B C 1
ATOM 1260 O O . THR B 1 35 ? -19.656 -0.54 2.244 1 91.31 35 THR B O 1
ATOM 1263 N N . GLY B 1 36 ? -21.578 -0.171 3.326 1 90.19 36 GLY B N 1
ATOM 1264 C CA . GLY B 1 36 ? -22.297 0.201 2.121 1 90.19 36 GLY B CA 1
ATOM 1265 C C . GLY B 1 36 ? -22.469 -0.951 1.146 1 90.19 36 GLY B C 1
ATOM 1266 O O . GLY B 1 36 ? -22.922 -2.031 1.526 1 90.19 36 GLY B O 1
ATOM 1267 N N . ASP B 1 37 ? -22.016 -0.673 -0.093 1 92.06 37 ASP B N 1
ATOM 1268 C CA . ASP B 1 37 ? -22.141 -1.689 -1.133 1 92.06 37 ASP B CA 1
ATOM 1269 C C . ASP B 1 37 ? -20.875 -2.541 -1.229 1 92.06 37 ASP B C 1
ATOM 1271 O O . ASP B 1 37 ? -20.766 -3.398 -2.109 1 92.06 37 ASP B O 1
ATOM 1275 N N . ALA B 1 38 ? -20.031 -2.303 -0.352 1 95.62 38 ALA B N 1
ATOM 1276 C CA . ALA B 1 38 ? -18.781 -3.037 -0.347 1 95.62 38 ALA B CA 1
ATOM 1277 C C . ALA B 1 38 ? -18.5 -3.633 1.029 1 95.62 38 ALA B C 1
ATOM 1279 O O . ALA B 1 38 ? -19.359 -3.639 1.9 1 95.62 38 ALA B O 1
ATOM 1280 N N . ARG B 1 39 ? -17.359 -4.301 1.146 1 97.25 39 ARG B N 1
ATOM 1281 C CA . ARG B 1 39 ? -16.891 -4.883 2.398 1 97.25 39 ARG B CA 1
ATOM 1282 C C . ARG B 1 39 ? -15.547 -4.281 2.811 1 97.25 39 ARG B C 1
ATOM 1284 O O . ARG B 1 39 ? -14.672 -4.066 1.97 1 97.25 39 ARG B O 1
ATOM 1291 N N . TRP B 1 40 ? -15.477 -3.879 4.066 1 97.19 40 TRP B N 1
ATOM 1292 C CA . TRP B 1 40 ? -14.156 -3.766 4.668 1 97.19 40 TRP B CA 1
ATOM 1293 C C . TRP B 1 40 ? -13.523 -5.141 4.852 1 97.19 40 TRP B C 1
ATOM 1295 O O . TRP B 1 40 ? -13.711 -5.785 5.887 1 97.19 40 TRP B O 1
ATOM 1305 N N . LEU B 1 41 ? -12.836 -5.52 3.832 1 98.75 41 LEU B N 1
ATOM 1306 C CA . LEU B 1 41 ? -12.289 -6.863 3.717 1 98.75 41 LEU B CA 1
ATOM 1307 C C . LEU B 1 41 ? -10.758 -6.832 3.691 1 98.75 41 LEU B C 1
ATOM 1309 O O . LEU B 1 41 ? -10.164 -6.359 2.725 1 98.75 41 LEU B O 1
ATOM 1313 N N . THR B 1 42 ? -10.148 -7.309 4.777 1 98.81 42 THR B N 1
ATOM 1314 C CA . THR B 1 42 ? -8.695 -7.285 4.848 1 98.81 42 THR B CA 1
ATOM 1315 C C . THR B 1 42 ? -8.141 -8.68 5.113 1 98.81 42 THR B C 1
ATOM 1317 O O . THR B 1 42 ? -8.836 -9.539 5.664 1 98.81 42 THR B O 1
ATOM 1320 N N . VAL B 1 43 ? -6.934 -8.891 4.641 1 98.88 43 VAL B N 1
ATOM 1321 C CA . VAL B 1 43 ? -6.184 -10.109 4.93 1 98.88 43 VAL B CA 1
ATOM 1322 C C . VAL B 1 43 ? -4.824 -9.75 5.523 1 98.88 43 VAL B C 1
ATOM 1324 O O . VAL B 1 43 ? -4.363 -8.617 5.391 1 98.88 43 VAL B O 1
ATOM 1327 N N . VAL B 1 44 ? -4.203 -10.695 6.234 1 98.81 44 VAL B N 1
ATOM 1328 C CA . VAL B 1 44 ? -2.887 -10.5 6.836 1 98.81 44 VAL B CA 1
ATOM 1329 C C . VAL B 1 44 ? -1.978 -11.672 6.477 1 98.81 44 VAL B C 1
ATOM 1331 O O . VAL B 1 44 ? -2.459 -12.758 6.141 1 98.81 44 VAL B O 1
ATOM 1334 N N . SER B 1 45 ? -0.708 -11.359 6.52 1 98.38 4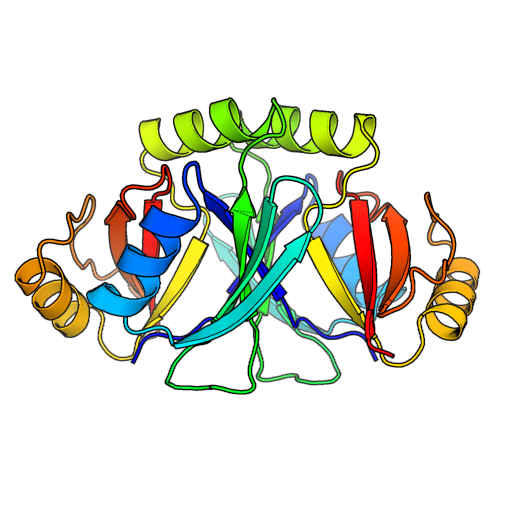5 SER B N 1
ATOM 1335 C CA . SER B 1 45 ? 0.267 -12.422 6.293 1 98.38 45 SER B CA 1
ATOM 1336 C C . SER B 1 45 ? 0.176 -13.492 7.371 1 98.38 45 SER B C 1
ATOM 1338 O O . SER B 1 45 ? 0.043 -13.18 8.555 1 98.38 45 SER B O 1
ATOM 1340 N N . PRO B 1 46 ? 0.286 -14.75 6.988 1 96.38 46 PRO B N 1
ATOM 1341 C CA . PRO B 1 46 ? 0.339 -15.789 8.023 1 96.38 46 PRO B CA 1
ATOM 1342 C C . PRO B 1 46 ? 1.604 -15.711 8.875 1 96.38 46 PRO B C 1
ATOM 1344 O O . PRO B 1 46 ? 1.622 -16.203 10 1 96.38 46 PRO B O 1
ATOM 1347 N N . ALA B 1 47 ? 2.637 -15.086 8.297 1 95.38 47 ALA B N 1
ATOM 1348 C CA . ALA B 1 47 ? 3.902 -14.922 9.008 1 95.38 47 ALA B CA 1
ATOM 1349 C C . ALA B 1 47 ? 3.801 -13.828 10.07 1 95.38 47 ALA B C 1
ATOM 1351 O O . ALA B 1 47 ? 4.652 -13.734 10.953 1 95.38 47 ALA B O 1
ATOM 1352 N N . ASP B 1 48 ? 2.828 -12.992 9.984 1 96.06 48 ASP B N 1
ATOM 1353 C CA . ASP B 1 48 ? 2.617 -11.875 10.906 1 96.06 48 ASP B CA 1
ATOM 1354 C C . ASP B 1 48 ? 1.13 -11.562 11.055 1 96.06 48 ASP B C 1
ATOM 1356 O O . ASP B 1 48 ? 0.661 -10.523 10.594 1 96.06 48 ASP B O 1
ATOM 1360 N N . PRO B 1 49 ? 0.342 -12.383 11.805 1 95.81 49 PRO B N 1
ATOM 1361 C CA . PRO B 1 49 ? -1.117 -12.266 11.867 1 95.81 49 PRO B CA 1
ATOM 1362 C C . PRO B 1 49 ? -1.58 -10.977 12.539 1 95.81 49 PRO B C 1
ATOM 1364 O O . PRO B 1 49 ? -2.752 -10.602 12.43 1 95.81 49 PRO B O 1
ATOM 1367 N N . ASP B 1 50 ? -0.718 -10.258 13.25 1 95 50 ASP B N 1
ATOM 1368 C CA . ASP B 1 50 ? -1.084 -9 13.891 1 95 50 ASP B CA 1
ATOM 1369 C C . ASP B 1 50 ? -0.423 -7.816 13.188 1 95 50 ASP B C 1
ATOM 1371 O O . ASP B 1 50 ? -0.408 -6.703 13.719 1 95 50 ASP B O 1
ATOM 1375 N N . GLY B 1 51 ? 0.194 -8.055 12.023 1 96 51 GLY B N 1
ATOM 1376 C CA . GLY B 1 51 ? 0.93 -7.035 11.297 1 96 51 GLY B CA 1
ATOM 1377 C C . GLY B 1 51 ? 0.055 -6.223 10.359 1 96 51 GLY B C 1
ATOM 1378 O O . GLY B 1 51 ? -1.151 -6.098 10.586 1 96 51 GLY B O 1
ATOM 1379 N N . VAL B 1 52 ? 0.615 -5.609 9.367 1 98.06 52 VAL B N 1
ATOM 1380 C CA . VAL B 1 52 ? -0.048 -4.742 8.398 1 98.06 52 VAL B CA 1
ATOM 1381 C C . VAL B 1 52 ? -1.112 -5.527 7.641 1 98.06 52 VAL B C 1
ATOM 1383 O O . VAL B 1 52 ? -0.876 -6.668 7.23 1 98.06 52 VAL B O 1
ATOM 1386 N N . GLU B 1 53 ? -2.234 -4.902 7.52 1 98.62 53 GLU B N 1
ATOM 1387 C CA . GLU B 1 53 ? -3.334 -5.527 6.793 1 98.62 53 GLU B CA 1
ATOM 1388 C C . GLU B 1 53 ? -3.326 -5.121 5.324 1 98.62 53 GLU B C 1
ATOM 1390 O O . GLU B 1 53 ? -2.977 -3.984 4.988 1 98.62 53 GLU B O 1
ATOM 1395 N N . LEU B 1 54 ? -3.686 -6.109 4.477 1 98.88 54 LEU B N 1
ATOM 1396 C CA . LEU B 1 54 ? -3.959 -5.836 3.07 1 98.88 54 LEU B CA 1
ATOM 1397 C C . LEU B 1 54 ? -5.457 -5.688 2.826 1 98.88 54 LEU B C 1
ATOM 1399 O O . LEU B 1 54 ? -6.215 -6.648 2.977 1 98.88 54 LEU B O 1
ATOM 1403 N N . LEU B 1 55 ? -5.855 -4.5 2.559 1 98.81 55 LEU B N 1
ATOM 1404 C CA . LEU B 1 55 ? -7.246 -4.242 2.197 1 98.81 55 LEU B CA 1
ATOM 1405 C C . LEU B 1 55 ? -7.512 -4.633 0.747 1 98.81 55 LEU B C 1
ATOM 1407 O O . LEU B 1 55 ? -6.828 -4.156 -0.162 1 98.81 55 LEU B O 1
ATOM 1411 N N . LEU B 1 56 ? -8.398 -5.586 0.522 1 98.81 56 LEU B N 1
ATOM 1412 C CA . LEU B 1 56 ? -8.906 -5.883 -0.814 1 98.81 56 LEU B CA 1
ATOM 1413 C C . LEU B 1 56 ? -9.961 -4.867 -1.237 1 98.81 56 LEU B C 1
ATOM 1415 O O . LEU B 1 56 ? -11.156 -5.109 -1.08 1 98.81 56 LEU B O 1
ATOM 1419 N N . GLU B 1 57 ? -9.508 -3.754 -1.761 1 98.06 57 GLU B N 1
ATOM 1420 C CA . GLU B 1 57 ? -10.297 -2.543 -1.989 1 98.06 57 GLU B CA 1
ATOM 1421 C C . GLU B 1 57 ? -11.055 -2.619 -3.311 1 98.06 57 GLU B C 1
ATOM 1423 O O . GLU B 1 57 ? -10.453 -2.824 -4.367 1 98.06 57 GLU B O 1
ATOM 1428 N N . PRO B 1 58 ? -12.367 -2.41 -3.287 1 97.69 58 PRO B N 1
ATOM 1429 C CA . PRO B 1 58 ? -13.078 -2.367 -4.566 1 97.69 58 PRO B CA 1
ATOM 1430 C C . PRO B 1 58 ? -12.547 -1.276 -5.496 1 97.69 58 PRO B C 1
ATOM 1432 O O . PRO B 1 58 ? -12.211 -0.181 -5.039 1 97.69 58 PRO B O 1
ATOM 1435 N N . ASP B 1 59 ? -12.578 -1.629 -6.801 1 97.75 59 ASP B N 1
ATOM 1436 C CA . ASP B 1 59 ? -12.07 -0.668 -7.777 1 97.75 59 ASP B CA 1
ATOM 1437 C C . ASP B 1 59 ? -13.211 0.129 -8.406 1 97.75 59 ASP B C 1
ATOM 1439 O O . ASP B 1 59 ? -13.219 0.367 -9.617 1 97.75 59 ASP B O 1
ATOM 1443 N N . GLY B 1 60 ? -14.195 0.533 -7.629 1 95.94 60 GLY B N 1
ATOM 1444 C CA . GLY B 1 60 ? -15.391 1.201 -8.125 1 95.94 60 GLY B CA 1
ATOM 1445 C C . GLY B 1 60 ? -15.125 2.611 -8.617 1 95.94 60 GLY B C 1
ATOM 1446 O O . GLY B 1 60 ? -15.875 3.145 -9.438 1 95.94 60 GLY B O 1
ATOM 1447 N N . HIS B 1 61 ? -14.117 3.281 -8.031 1 97.38 61 HIS B N 1
ATOM 1448 C CA . HIS B 1 61 ? -13.789 4.621 -8.508 1 97.38 61 HIS B CA 1
ATOM 1449 C C . HIS B 1 61 ? -13.398 4.594 -9.984 1 97.38 61 HIS B C 1
ATOM 1451 O O . HIS B 1 61 ? -12.594 3.762 -10.406 1 97.38 61 HIS B O 1
ATOM 1457 N N . PRO B 1 62 ? -13.797 5.535 -10.766 1 97.94 62 PRO B N 1
ATOM 1458 C CA . PRO B 1 62 ? -13.602 5.477 -12.219 1 97.94 62 PRO B CA 1
ATOM 1459 C C . PRO B 1 62 ? -12.125 5.512 -12.617 1 97.94 62 PRO B C 1
ATOM 1461 O O . PRO B 1 62 ? -11.758 5.016 -13.688 1 97.94 62 PRO B O 1
ATOM 1464 N N . ALA B 1 63 ? -11.312 6.031 -11.82 1 98.38 63 ALA B N 1
ATOM 1465 C CA . ALA B 1 63 ? -9.898 6.164 -12.156 1 98.38 63 ALA B CA 1
ATOM 1466 C C . ALA B 1 63 ? -9.148 4.855 -11.898 1 98.38 63 ALA B C 1
ATOM 1468 O O . ALA B 1 63 ? -8.039 4.664 -12.398 1 98.38 63 ALA B O 1
ATOM 1469 N N . ALA B 1 64 ? -9.672 3.975 -11.062 1 98.31 64 ALA B N 1
ATOM 1470 C CA . ALA B 1 64 ? -8.969 2.762 -10.656 1 98.31 64 ALA B CA 1
ATOM 1471 C C . ALA B 1 64 ? -8.797 1.803 -11.836 1 98.31 64 ALA B C 1
ATOM 1473 O O . ALA B 1 64 ? -7.715 1.256 -12.047 1 98.31 64 ALA B O 1
ATOM 1474 N N . GLY B 1 65 ? -9.836 1.602 -12.547 1 98.19 65 GLY B N 1
ATOM 1475 C CA . GLY B 1 65 ? -9.82 0.687 -13.68 1 98.19 65 GLY B CA 1
ATOM 1476 C C . GLY B 1 65 ? -8.742 1.013 -14.695 1 98.19 65 GLY B C 1
ATOM 1477 O O . GLY B 1 65 ? -7.852 0.195 -14.953 1 98.19 65 GLY B O 1
ATOM 1478 N N . PRO B 1 66 ? -8.836 2.213 -15.297 1 98.5 66 PRO B N 1
ATOM 1479 C CA . PRO B 1 66 ? -7.812 2.613 -16.266 1 98.5 66 PRO B CA 1
ATOM 1480 C C . PRO B 1 66 ? -6.395 2.531 -15.695 1 98.5 66 PRO B C 1
ATOM 1482 O O . PRO B 1 66 ? -5.465 2.125 -16.391 1 98.5 66 PRO B O 1
ATOM 1485 N N . PHE B 1 67 ? -6.184 2.883 -14.492 1 98.62 67 PHE B N 1
ATOM 1486 C CA . PHE B 1 67 ? -4.883 2.82 -13.828 1 98.62 67 PHE B CA 1
ATOM 1487 C C . PHE B 1 67 ? -4.367 1.387 -13.781 1 98.62 67 PHE B C 1
ATOM 1489 O O . PHE B 1 67 ? -3.262 1.104 -14.25 1 98.62 67 PHE B O 1
ATOM 1496 N N . LYS B 1 68 ? -5.168 0.489 -13.297 1 98.62 68 LYS B N 1
ATOM 1497 C CA . LYS B 1 68 ? -4.801 -0.921 -13.211 1 98.62 68 LYS B CA 1
ATOM 1498 C C . LYS B 1 68 ? -4.496 -1.498 -14.594 1 98.62 68 LYS B C 1
ATOM 1500 O O . LYS B 1 68 ? -3.5 -2.199 -14.773 1 98.62 68 LYS B O 1
ATOM 1505 N N . LYS B 1 69 ? -5.332 -1.235 -15.539 1 98.44 69 LYS B N 1
ATOM 1506 C CA . LYS B 1 69 ? -5.176 -1.769 -16.891 1 98.44 69 LYS B CA 1
ATOM 1507 C C . LYS B 1 69 ? -3.869 -1.294 -17.516 1 98.44 69 LYS B C 1
ATOM 1509 O O . LYS B 1 69 ? -3.176 -2.068 -18.188 1 98.44 69 LYS B O 1
ATOM 1514 N N . ALA B 1 70 ? -3.549 -0.021 -17.375 1 98.81 70 ALA B N 1
ATOM 1515 C CA . ALA B 1 70 ? -2.322 0.534 -17.953 1 98.81 70 ALA B CA 1
ATOM 1516 C C . ALA B 1 70 ? -1.09 -0.147 -17.359 1 98.81 70 ALA B C 1
ATOM 1518 O O . ALA B 1 70 ? -0.159 -0.498 -18.094 1 98.81 70 ALA B O 1
ATOM 1519 N N . LEU B 1 71 ? -1.062 -0.316 -16.031 1 98.56 71 LEU B N 1
ATOM 1520 C CA . LEU B 1 71 ? 0.074 -0.959 -15.375 1 98.56 71 LEU B CA 1
ATOM 1521 C C . LEU B 1 71 ? 0.229 -2.4 -15.852 1 98.56 71 LEU B C 1
ATOM 1523 O O . LEU B 1 71 ? 1.33 -2.828 -16.203 1 98.56 71 LEU B O 1
ATOM 1527 N N . VAL B 1 72 ? -0.876 -3.135 -15.898 1 98.56 72 VAL B N 1
ATOM 1528 C CA . VAL B 1 72 ? -0.842 -4.531 -16.312 1 98.56 72 VAL B CA 1
ATOM 1529 C C . VAL B 1 72 ? -0.368 -4.621 -17.766 1 98.56 72 VAL B C 1
ATOM 1531 O O . VAL B 1 72 ? 0.464 -5.469 -18.094 1 98.56 72 VAL B O 1
ATOM 1534 N N . SER B 1 73 ? -0.885 -3.736 -18.594 1 98.44 73 SER B N 1
ATOM 1535 C CA . SER B 1 73 ? -0.505 -3.732 -20 1 98.44 73 SER B CA 1
ATOM 1536 C C . SER B 1 73 ? 0.994 -3.506 -20.172 1 98.44 73 SER B C 1
ATOM 1538 O O . SER B 1 73 ? 1.614 -4.066 -21.078 1 98.44 73 SER B O 1
ATOM 1540 N N . ASP B 1 74 ? 1.596 -2.777 -19.312 1 98.5 74 ASP B N 1
ATOM 1541 C CA . ASP B 1 74 ? 3.01 -2.432 -19.422 1 98.5 74 ASP B CA 1
ATOM 1542 C C . ASP B 1 74 ? 3.873 -3.389 -18.609 1 98.5 74 ASP B C 1
ATOM 1544 O O . ASP B 1 74 ? 5.086 -3.197 -18.484 1 98.5 74 ASP B O 1
ATOM 1548 N N . GLY B 1 75 ? 3.199 -4.441 -17.984 1 98.19 75 GLY B N 1
ATOM 1549 C CA . GLY B 1 75 ? 3.924 -5.441 -17.219 1 98.19 75 GLY B CA 1
ATOM 1550 C C . GLY B 1 75 ? 4.438 -4.918 -15.883 1 98.19 75 GLY B C 1
ATOM 1551 O O . GLY B 1 75 ? 5.449 -5.398 -15.375 1 98.19 75 GLY B O 1
ATOM 1552 N N . ILE B 1 76 ? 3.809 -3.928 -15.273 1 98.06 76 ILE B N 1
ATOM 1553 C CA . ILE B 1 76 ? 4.336 -3.234 -14.102 1 98.06 76 ILE B CA 1
ATOM 1554 C C . ILE B 1 76 ? 3.516 -3.607 -12.867 1 98.06 76 ILE B C 1
ATOM 1556 O O . ILE B 1 76 ? 2.322 -3.307 -12.789 1 98.06 76 ILE B O 1
ATOM 1560 N N . PRO B 1 77 ? 4.125 -4.25 -11.891 1 98.19 77 PRO B N 1
ATOM 1561 C CA . PRO B 1 77 ? 3.455 -4.445 -10.609 1 98.19 77 PRO B CA 1
ATOM 1562 C C . PRO B 1 77 ? 3.482 -3.197 -9.727 1 98.19 77 PRO B C 1
ATOM 1564 O O . PRO B 1 77 ? 4.473 -2.459 -9.727 1 98.19 77 PRO B O 1
ATOM 1567 N N . PHE B 1 78 ? 2.447 -2.998 -9.039 1 96.19 78 PHE B N 1
ATOM 1568 C CA . PHE B 1 78 ? 2.4 -1.88 -8.102 1 96.19 78 PHE B CA 1
ATOM 1569 C C . PHE B 1 78 ? 2.42 -2.379 -6.664 1 96.19 78 PHE B C 1
ATOM 1571 O O . PHE B 1 78 ? 2.57 -1.588 -5.73 1 96.19 78 PHE B O 1
ATOM 1578 N N . THR B 1 79 ? 2.236 -3.605 -6.406 1 98.06 79 THR B N 1
ATOM 1579 C CA . THR B 1 79 ? 2.279 -4.25 -5.098 1 98.06 79 THR B CA 1
ATOM 1580 C C . THR B 1 79 ? 3.4 -5.285 -5.043 1 98.06 79 THR B C 1
ATOM 1582 O O . THR B 1 79 ? 3.602 -6.043 -5.992 1 98.06 79 THR B O 1
ATOM 1585 N N . GLN B 1 80 ? 4.09 -5.258 -3.955 1 98.5 80 GLN B N 1
ATOM 1586 C CA . GLN B 1 80 ? 5.191 -6.188 -3.746 1 98.5 80 GLN B CA 1
ATOM 1587 C C . GLN B 1 80 ? 5.07 -6.898 -2.4 1 98.5 80 GLN B C 1
ATOM 1589 O O . GLN B 1 80 ? 4.707 -6.277 -1.398 1 98.5 80 GLN B O 1
ATOM 1594 N N . PHE B 1 81 ? 5.312 -8.211 -2.367 1 98.81 81 PHE B N 1
ATOM 1595 C CA . PHE B 1 81 ? 5.406 -8.992 -1.143 1 98.81 81 PHE B CA 1
ATOM 1596 C C . PHE B 1 81 ? 6.793 -9.609 -1.001 1 98.81 81 PHE B C 1
ATOM 1598 O O . PHE B 1 81 ? 7.434 -9.945 -1.998 1 98.81 81 PHE B O 1
ATOM 1605 N N . ALA B 1 82 ? 7.199 -9.789 0.194 1 98.38 82 ALA B N 1
ATOM 1606 C CA . ALA B 1 82 ? 8.469 -10.445 0.484 1 98.38 82 ALA B CA 1
ATOM 1607 C C . ALA B 1 82 ? 8.273 -11.938 0.739 1 98.38 82 ALA B C 1
ATOM 1609 O O . ALA B 1 82 ? 7.262 -12.344 1.321 1 98.38 82 ALA B O 1
ATOM 1610 N N . VAL B 1 83 ? 9.188 -12.68 0.332 1 98.31 83 VAL B N 1
ATOM 1611 C CA . VAL B 1 83 ? 9.297 -14.102 0.65 1 98.31 83 VAL B CA 1
ATOM 1612 C C . VAL B 1 83 ? 10.758 -14.445 0.963 1 98.31 83 VAL B C 1
ATOM 1614 O O . VAL B 1 83 ? 11.664 -13.68 0.651 1 98.31 83 VAL B O 1
ATOM 1617 N N . ASP B 1 84 ? 10.969 -15.586 1.588 1 97.25 84 ASP B N 1
ATOM 1618 C CA . ASP B 1 84 ? 12.328 -15.992 1.924 1 97.25 84 ASP B CA 1
ATOM 1619 C C . ASP B 1 84 ? 13.062 -16.516 0.693 1 97.25 84 ASP B C 1
ATOM 1621 O O . ASP B 1 84 ? 14.281 -16.344 0.562 1 97.25 84 ASP B O 1
ATOM 1625 N N . ASP B 1 85 ? 12.352 -17.219 -0.128 1 98.12 85 ASP B N 1
ATOM 1626 C CA . ASP B 1 85 ? 12.898 -17.875 -1.307 1 98.12 85 ASP B CA 1
ATOM 1627 C C . ASP B 1 85 ? 11.945 -17.766 -2.494 1 98.12 85 ASP B C 1
ATOM 1629 O O . ASP B 1 85 ? 10.953 -18.484 -2.582 1 98.12 85 ASP B O 1
ATOM 1633 N N . VAL B 1 86 ? 12.352 -16.891 -3.441 1 98.81 86 VAL B N 1
ATOM 1634 C CA . VAL B 1 86 ? 11.477 -16.609 -4.574 1 98.81 86 VAL B CA 1
ATOM 1635 C C . VAL B 1 86 ? 11.344 -17.844 -5.449 1 98.81 86 VAL B C 1
ATOM 1637 O O . VAL B 1 86 ? 10.25 -18.172 -5.918 1 98.81 86 VAL B O 1
ATOM 1640 N N . TYR B 1 87 ? 12.422 -18.547 -5.688 1 98.62 87 TYR B N 1
ATOM 1641 C CA . TYR B 1 87 ? 12.398 -19.734 -6.539 1 98.62 87 TYR B CA 1
ATOM 1642 C C . TYR B 1 87 ? 11.438 -20.781 -5.988 1 98.62 87 TYR B C 1
ATOM 1644 O O . TYR B 1 87 ? 10.602 -21.312 -6.727 1 98.62 87 TYR B O 1
ATOM 1652 N N . ALA B 1 88 ? 11.508 -21.031 -4.766 1 98.5 88 ALA B N 1
ATOM 1653 C CA . ALA B 1 88 ? 10.641 -22.016 -4.129 1 98.5 88 ALA B CA 1
ATOM 1654 C C . ALA B 1 88 ? 9.18 -21.578 -4.188 1 98.5 88 ALA B C 1
ATOM 1656 O O . ALA B 1 88 ? 8.289 -22.391 -4.438 1 98.5 88 ALA B O 1
ATOM 1657 N N . GLU B 1 89 ? 8.961 -20.312 -3.941 1 98.56 89 GLU B N 1
ATOM 1658 C CA . GLU B 1 89 ? 7.586 -19.812 -3.926 1 98.56 89 GLU B CA 1
ATOM 1659 C C . GLU B 1 89 ? 6.973 -19.844 -5.324 1 98.56 89 GLU B C 1
ATOM 1661 O O . GLU B 1 89 ? 5.785 -20.125 -5.48 1 98.56 89 GLU B O 1
ATOM 1666 N N . VAL B 1 90 ? 7.758 -19.516 -6.316 1 98.81 90 VAL B N 1
ATOM 1667 C CA . VAL B 1 90 ? 7.297 -19.578 -7.699 1 98.81 90 VAL B CA 1
ATOM 1668 C C . VAL B 1 90 ? 6.871 -21 -8.031 1 98.81 90 VAL B C 1
ATOM 1670 O O . VAL B 1 90 ? 5.801 -21.219 -8.602 1 98.81 90 VAL B O 1
ATOM 1673 N N . GLU B 1 91 ? 7.699 -21.938 -7.68 1 98.69 91 GLU B N 1
ATOM 1674 C CA . GLU B 1 91 ? 7.363 -23.344 -7.93 1 98.69 91 GLU B CA 1
ATOM 1675 C C . GLU B 1 91 ? 6.066 -23.734 -7.23 1 98.69 91 GLU B C 1
ATOM 1677 O O . GLU B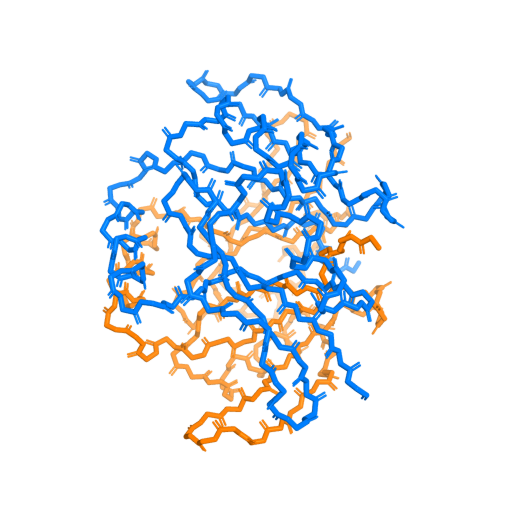 1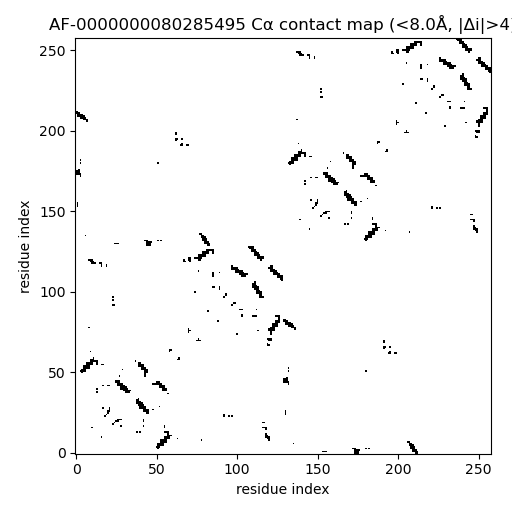 91 ? 5.191 -24.359 -7.836 1 98.69 91 GLU B O 1
ATOM 1682 N N . ARG B 1 92 ? 5.957 -23.375 -6 1 98.31 92 ARG B N 1
ATOM 1683 C CA . ARG B 1 92 ? 4.754 -23.672 -5.23 1 98.31 92 ARG B CA 1
ATOM 1684 C C . ARG B 1 92 ? 3.516 -23.078 -5.887 1 98.31 92 ARG B C 1
ATOM 1686 O O . ARG B 1 92 ? 2.514 -23.766 -6.086 1 98.31 92 ARG B O 1
ATOM 1693 N N . LEU B 1 93 ? 3.588 -21.828 -6.219 1 98.75 93 LEU B N 1
ATOM 1694 C CA . LEU B 1 93 ? 2.439 -21.094 -6.738 1 98.75 93 LEU B CA 1
ATOM 1695 C C . LEU B 1 93 ? 2.078 -21.562 -8.141 1 98.75 93 LEU B C 1
ATOM 1697 O O . LEU B 1 93 ? 0.898 -21.609 -8.5 1 98.75 93 LEU B O 1
ATOM 1701 N N . LYS B 1 94 ? 3.041 -21.859 -8.938 1 98.69 94 LYS B N 1
ATOM 1702 C CA . LYS B 1 94 ? 2.742 -22.484 -10.227 1 98.69 94 LYS B CA 1
ATOM 1703 C C . LYS B 1 94 ? 1.998 -23.797 -10.055 1 98.69 94 LYS B C 1
ATOM 1705 O O . LYS B 1 94 ? 1.069 -24.094 -10.805 1 98.69 94 LYS B O 1
ATOM 1710 N N . GLY B 1 95 ? 2.443 -24.547 -9.109 1 98.56 95 GLY B N 1
ATOM 1711 C CA . GLY B 1 95 ? 1.759 -25.797 -8.789 1 98.56 95 GLY B CA 1
ATOM 1712 C C . GLY B 1 95 ? 0.304 -25.594 -8.406 1 98.56 95 GLY B C 1
ATOM 1713 O O . GLY B 1 95 ? -0.51 -26.5 -8.539 1 98.56 95 GLY B O 1
ATOM 1714 N N . LEU B 1 96 ? -0.024 -24.406 -7.969 1 98.5 96 LEU B N 1
ATOM 1715 C CA . LEU B 1 96 ? -1.384 -24.062 -7.562 1 98.5 96 LEU B CA 1
ATOM 1716 C C . LEU B 1 96 ? -2.121 -23.344 -8.695 1 98.5 96 LEU B C 1
ATOM 1718 O O . LEU B 1 96 ? -3.227 -22.844 -8.492 1 98.5 96 LEU B O 1
ATOM 1722 N N . GLY B 1 97 ? -1.5 -23.188 -9.797 1 98.44 97 GLY B N 1
ATOM 1723 C CA . GLY B 1 97 ? -2.164 -22.641 -10.969 1 98.44 97 GLY B CA 1
ATOM 1724 C C . GLY B 1 97 ? -1.991 -21.141 -11.109 1 98.44 97 GLY B C 1
ATOM 1725 O O . GLY B 1 97 ? -2.66 -20.516 -11.93 1 98.44 97 GLY B O 1
ATOM 1726 N N . VAL B 1 98 ? -1.088 -20.547 -10.383 1 98.81 98 VAL B N 1
ATOM 1727 C CA . VAL B 1 98 ? -0.835 -19.109 -10.5 1 98.81 98 VAL B CA 1
ATOM 1728 C C . VAL B 1 98 ? 0.012 -18.844 -11.742 1 98.81 98 VAL B C 1
ATOM 1730 O O . VAL B 1 98 ? 1.002 -19.531 -11.992 1 98.81 98 VAL B O 1
ATOM 1733 N N . GLU B 1 99 ? -0.395 -17.875 -12.516 1 98.69 99 GLU B N 1
ATOM 1734 C CA . GLU B 1 99 ? 0.312 -17.531 -13.742 1 98.69 99 GLU B CA 1
ATOM 1735 C C . GLU B 1 99 ? 1.346 -16.438 -13.492 1 98.69 99 GLU B C 1
ATOM 1737 O O . GLU B 1 99 ? 1.012 -15.359 -12.984 1 98.69 99 GLU B O 1
ATOM 1742 N N . PHE B 1 100 ? 2.543 -16.75 -13.875 1 98.88 100 PHE B N 1
ATOM 1743 C CA . PHE B 1 100 ? 3.629 -15.781 -13.742 1 98.88 100 PHE B CA 1
ATOM 1744 C C . PHE B 1 100 ? 3.91 -15.102 -15.078 1 98.88 100 PHE B C 1
ATOM 1746 O O . PHE B 1 100 ? 3.992 -15.758 -16.109 1 98.88 100 PHE B O 1
ATOM 1753 N N . THR B 1 101 ? 4.004 -13.789 -15.016 1 98.81 101 THR B N 1
ATOM 1754 C CA . THR B 1 101 ? 4.387 -13.008 -16.188 1 98.81 101 THR B CA 1
ATOM 1755 C C . THR B 1 101 ? 5.895 -12.789 -16.234 1 98.81 101 THR B C 1
ATOM 1757 O O . THR B 1 101 ? 6.445 -12.414 -17.266 1 98.81 101 THR B O 1
ATOM 1760 N N . GLN B 1 102 ? 6.547 -12.93 -15.188 1 98.69 102 GLN B N 1
ATOM 1761 C CA . GLN B 1 102 ? 7.996 -12.953 -15.031 1 98.69 102 GLN B CA 1
ATOM 1762 C C . GLN B 1 102 ? 8.422 -14.047 -14.062 1 98.69 102 GLN B C 1
ATOM 1764 O O . GLN B 1 102 ? 8.078 -14.008 -12.875 1 98.69 102 GLN B O 1
ATOM 1769 N N . ASP B 1 103 ? 9.18 -14.914 -14.578 1 98.44 103 ASP B N 1
ATOM 1770 C CA . ASP B 1 103 ? 9.711 -15.938 -13.688 1 98.44 103 ASP B CA 1
ATOM 1771 C C . ASP B 1 103 ? 10.758 -15.359 -12.742 1 98.44 103 ASP B C 1
ATOM 1773 O O . ASP B 1 103 ? 11.117 -14.188 -12.852 1 98.44 103 ASP B O 1
ATOM 1777 N N . ALA B 1 104 ? 11.133 -16.234 -11.734 1 98.62 104 ALA B N 1
ATOM 1778 C CA . ALA B 1 104 ? 12.156 -15.797 -10.789 1 98.62 104 ALA B CA 1
ATOM 1779 C C . ALA B 1 104 ? 13.43 -15.375 -11.516 1 98.62 104 ALA B C 1
ATOM 1781 O O . ALA B 1 104 ? 13.945 -16.125 -12.352 1 98.62 104 ALA B O 1
ATOM 1782 N N . VAL B 1 105 ? 13.836 -14.219 -11.242 1 98.38 105 VAL B N 1
ATOM 1783 C CA . VAL B 1 105 ? 15.031 -13.688 -11.875 1 98.38 105 VAL B CA 1
ATOM 1784 C C . VAL B 1 105 ? 15.938 -13.055 -10.82 1 98.38 105 VAL B C 1
ATOM 1786 O O . VAL B 1 105 ? 15.461 -12.367 -9.914 1 98.38 105 VAL B O 1
ATOM 1789 N N . ASP B 1 106 ? 17.188 -13.289 -10.914 1 97.56 106 ASP B N 1
ATOM 1790 C CA . ASP B 1 106 ? 18.203 -12.664 -10.055 1 97.56 106 ASP B CA 1
ATOM 1791 C C . ASP B 1 106 ? 18.594 -11.281 -10.578 1 97.56 106 ASP B C 1
ATOM 1793 O O . ASP B 1 106 ? 19.203 -11.164 -11.641 1 97.56 106 ASP B O 1
ATOM 1797 N N . MET B 1 107 ? 18.297 -10.312 -9.789 1 93.62 107 MET B N 1
ATOM 1798 C CA . MET B 1 107 ? 18.547 -8.938 -10.188 1 93.62 107 MET B CA 1
ATOM 1799 C C . MET B 1 107 ? 19.734 -8.359 -9.414 1 93.62 107 MET B C 1
ATOM 1801 O O . MET B 1 107 ? 19.828 -7.141 -9.258 1 93.62 107 MET B O 1
ATOM 1805 N N . GLY B 1 108 ? 20.641 -9.219 -8.906 1 93.25 108 GLY B N 1
ATOM 1806 C CA . GLY B 1 108 ? 21.766 -8.805 -8.078 1 93.25 108 GLY B CA 1
ATOM 1807 C C . GLY B 1 108 ? 21.422 -8.734 -6.605 1 93.25 108 GLY B C 1
ATOM 1808 O O . GLY B 1 108 ? 21.406 -9.75 -5.914 1 93.25 108 GLY B O 1
ATOM 1809 N N . PRO B 1 109 ? 21.016 -7.582 -6.164 1 91.75 109 PRO B N 1
ATOM 1810 C CA . PRO B 1 109 ? 20.734 -7.473 -4.73 1 91.75 109 PRO B CA 1
ATOM 1811 C C . PRO B 1 109 ? 19.422 -8.148 -4.332 1 91.75 109 PRO B C 1
ATOM 1813 O O . PRO B 1 109 ? 19.172 -8.367 -3.145 1 91.75 109 PRO B O 1
ATOM 1816 N N . VAL B 1 110 ? 18.656 -8.5 -5.375 1 95.88 110 VAL B N 1
ATOM 1817 C CA . VAL B 1 110 ? 17.328 -9.031 -5.086 1 95.88 110 VAL B CA 1
ATOM 1818 C C . VAL B 1 110 ? 16.953 -10.086 -6.121 1 95.88 110 VAL B C 1
ATOM 1820 O O . VAL B 1 110 ? 17.422 -10.047 -7.258 1 95.88 110 VAL B O 1
ATOM 1823 N N . VAL B 1 111 ? 16.219 -11.086 -5.734 1 98.44 111 VAL B N 1
ATOM 1824 C CA . VAL B 1 111 ? 15.508 -11.977 -6.645 1 98.44 111 VAL B CA 1
ATOM 1825 C C . VAL B 1 111 ? 14.031 -11.594 -6.691 1 98.44 111 VAL B C 1
ATOM 1827 O O . VAL B 1 111 ? 13.406 -11.367 -5.652 1 98.44 111 VAL B O 1
ATOM 1830 N N . THR B 1 112 ? 13.453 -11.516 -7.926 1 98.62 112 THR B N 1
ATOM 1831 C CA . THR B 1 112 ? 12.047 -11.133 -8.031 1 98.62 112 THR B CA 1
ATOM 1832 C C . THR B 1 112 ? 11.305 -12.07 -8.984 1 98.62 112 THR B C 1
ATOM 1834 O O . THR B 1 112 ? 11.93 -12.781 -9.781 1 98.62 112 THR B O 1
ATOM 1837 N N . ALA B 1 113 ? 10.031 -12.102 -8.914 1 98.88 113 ALA B N 1
ATOM 1838 C CA . ALA B 1 113 ? 9.062 -12.695 -9.836 1 98.88 113 ALA B CA 1
ATOM 1839 C C . ALA B 1 113 ? 7.758 -11.898 -9.844 1 98.88 113 ALA B C 1
ATOM 1841 O O . ALA B 1 113 ? 7.469 -11.164 -8.898 1 98.88 113 ALA B O 1
ATOM 1842 N N . VAL B 1 114 ? 7 -11.992 -10.953 1 98.94 114 VAL B N 1
ATOM 1843 C CA . VAL B 1 114 ? 5.754 -11.242 -11.07 1 98.94 114 VAL B CA 1
ATOM 1844 C C . VAL B 1 114 ? 4.633 -12.172 -11.531 1 98.94 114 VAL B C 1
ATOM 1846 O O . VAL B 1 114 ? 4.801 -12.938 -12.484 1 98.94 114 VAL B O 1
ATOM 1849 N N . PHE B 1 115 ? 3.521 -12.102 -10.82 1 98.94 115 PHE B N 1
ATOM 1850 C CA . PHE B 1 115 ? 2.395 -12.945 -11.211 1 98.94 115 PHE B CA 1
ATOM 1851 C C . PHE B 1 115 ? 1.117 -12.117 -11.32 1 98.94 115 PHE B C 1
ATOM 1853 O O . PHE B 1 115 ? 1.081 -10.961 -10.891 1 98.94 115 PHE B O 1
ATOM 1860 N N . ASP B 1 116 ? 0.163 -12.688 -11.984 1 98.75 116 ASP B N 1
ATOM 1861 C CA . ASP B 1 116 ? -1.179 -12.133 -12.141 1 98.75 116 ASP B CA 1
ATOM 1862 C C . ASP B 1 116 ? -2.102 -12.594 -11.016 1 98.75 116 ASP B C 1
ATOM 1864 O O . ASP B 1 116 ? -2.301 -13.797 -10.82 1 98.75 116 ASP B O 1
ATOM 1868 N N . ASP B 1 117 ? -2.721 -11.648 -10.305 1 98.69 117 ASP B N 1
ATOM 1869 C CA . ASP B 1 117 ? -3.553 -12.047 -9.172 1 98.69 117 ASP B CA 1
ATOM 1870 C C . ASP B 1 117 ? -4.98 -12.352 -9.625 1 98.69 117 ASP B C 1
ATOM 1872 O O . ASP B 1 117 ? -5.859 -12.594 -8.789 1 98.69 117 ASP B O 1
ATOM 1876 N N . THR B 1 118 ? -5.262 -12.219 -10.945 1 97.62 118 THR B N 1
ATOM 1877 C CA . THR B 1 118 ? -6.52 -12.531 -11.609 1 97.62 118 THR B CA 1
ATOM 1878 C C . THR B 1 118 ? -7.582 -11.484 -11.289 1 97.62 118 THR B C 1
ATOM 1880 O O . THR B 1 118 ? -8.711 -11.57 -11.766 1 97.62 118 THR B O 1
ATOM 1883 N N . CYS B 1 119 ? -7.277 -10.492 -10.516 1 97.75 119 CYS B N 1
ATOM 1884 C CA . CYS B 1 119 ? -8.211 -9.438 -10.125 1 97.75 119 CYS B CA 1
ATOM 1885 C C . CYS B 1 119 ? -7.793 -8.094 -10.711 1 97.75 119 CYS B C 1
ATOM 1887 O O . CYS B 1 119 ? -8.211 -7.043 -10.227 1 97.75 119 CYS B O 1
ATOM 1889 N N . GLY B 1 120 ? -6.938 -8.125 -11.656 1 97.38 120 GLY B N 1
ATOM 1890 C CA . GLY B 1 120 ? -6.578 -6.926 -12.391 1 97.38 120 GLY B CA 1
ATOM 1891 C C . GLY B 1 120 ? -5.23 -6.355 -11.984 1 97.38 120 GLY B C 1
ATOM 1892 O O . GLY B 1 120 ? -4.906 -5.215 -12.32 1 97.38 120 GLY B O 1
ATOM 1893 N N . ASN B 1 121 ? -4.469 -7.09 -11.227 1 98.69 121 ASN B N 1
ATOM 1894 C CA . ASN B 1 121 ? -3.184 -6.57 -10.766 1 98.69 121 ASN B CA 1
ATOM 1895 C C . ASN B 1 121 ? -2.047 -7.543 -11.07 1 98.69 121 ASN B C 1
ATOM 1897 O O . ASN B 1 121 ? -2.234 -8.758 -11.016 1 98.69 121 ASN B O 1
ATOM 1901 N N . LEU B 1 122 ? -0.918 -6.984 -11.414 1 98.81 122 LEU B N 1
ATOM 1902 C CA . LEU B 1 122 ? 0.331 -7.723 -11.258 1 98.81 122 LEU B CA 1
ATOM 1903 C C . LEU B 1 122 ? 0.922 -7.508 -9.875 1 98.81 122 LEU B C 1
ATOM 1905 O O . LEU B 1 122 ? 0.885 -6.398 -9.344 1 98.81 122 LEU B O 1
ATOM 1909 N N . ILE B 1 123 ? 1.463 -8.602 -9.281 1 98.88 123 ILE B N 1
ATOM 1910 C CA . ILE B 1 123 ? 2.07 -8.594 -7.953 1 98.88 123 ILE B CA 1
ATOM 1911 C C . ILE B 1 123 ? 3.514 -9.086 -8.047 1 98.88 123 ILE B C 1
ATOM 1913 O O . ILE B 1 123 ? 3.793 -10.086 -8.711 1 98.88 123 ILE B O 1
ATOM 1917 N N . GLN B 1 124 ? 4.395 -8.406 -7.418 1 98.81 124 GLN B N 1
ATOM 1918 C CA . GLN B 1 124 ? 5.797 -8.805 -7.391 1 98.81 124 GLN B CA 1
ATOM 1919 C C . GLN B 1 124 ? 6.129 -9.562 -6.109 1 98.81 124 GLN B C 1
ATOM 1921 O O . GLN B 1 124 ? 5.703 -9.172 -5.023 1 98.81 124 GLN B O 1
ATOM 1926 N N . LEU B 1 125 ? 6.812 -10.68 -6.246 1 98.88 125 LEU B N 1
ATOM 1927 C CA . LEU B 1 125 ? 7.516 -11.32 -5.141 1 98.88 125 LEU B CA 1
ATOM 1928 C C . LEU B 1 125 ? 8.984 -10.891 -5.109 1 98.88 125 LEU B C 1
ATOM 1930 O O . LEU B 1 125 ? 9.625 -10.781 -6.156 1 98.88 125 LEU B O 1
ATOM 1934 N N . ALA B 1 126 ? 9.453 -10.719 -3.926 1 98.5 126 ALA B N 1
ATOM 1935 C CA . ALA B 1 126 ? 10.852 -10.305 -3.814 1 98.5 126 ALA B CA 1
ATOM 1936 C C . ALA B 1 126 ? 11.531 -10.961 -2.619 1 98.5 126 ALA B C 1
ATOM 1938 O O . ALA B 1 126 ? 10.898 -11.188 -1.584 1 98.5 126 ALA B O 1
ATOM 1939 N N . ALA B 1 127 ? 12.797 -11.266 -2.746 1 98.19 127 ALA B N 1
ATOM 1940 C CA . ALA B 1 127 ? 13.703 -11.688 -1.685 1 98.19 127 ALA B CA 1
ATOM 1941 C C . ALA B 1 127 ? 15.047 -10.977 -1.799 1 98.19 127 ALA B C 1
ATOM 1943 O O . ALA B 1 127 ? 15.711 -11.055 -2.836 1 98.19 127 ALA B O 1
ATOM 1944 N N . MET B 1 128 ? 15.398 -10.312 -0.745 1 91.44 128 MET B N 1
ATOM 1945 C CA . MET B 1 128 ? 16.719 -9.688 -0.71 1 91.44 128 MET B CA 1
ATOM 1946 C C . MET B 1 128 ? 17.812 -10.727 -0.494 1 91.44 128 MET B C 1
ATOM 1948 O O . MET B 1 128 ? 17.625 -11.672 0.279 1 91.44 128 MET B O 1
ATOM 1952 N N . LYS B 1 129 ? 18.906 -10.57 -1.235 1 88.31 129 LYS B N 1
ATOM 1953 C CA . LYS B 1 129 ? 20.031 -11.469 -1.051 1 88.31 129 LYS B CA 1
ATOM 1954 C C . LYS B 1 129 ? 20.938 -10.992 0.081 1 88.31 129 LYS B C 1
ATOM 1956 O O . LYS B 1 129 ? 21.062 -9.781 0.314 1 88.31 129 LYS B O 1
#

pLDDT: mean 97.69, std 1.95, range [88.31, 98.94]

Organism: Amycolatopsis orientalis (NCBI:txid31958)

Solvent-accessible surface area (backbone atoms only — not comparable to full-atom values): 13703 Å² total; per-residue (Å²): 103,48,33,74,45,50,43,72,44,64,22,79,40,59,66,62,42,50,49,42,46,31,75,68,62,48,31,36,85,71,44,80,39,84,49,88,96,44,56,51,32,27,29,20,23,69,77,39,76,85,53,51,28,39,31,47,35,72,40,78,55,78,49,44,51,61,32,35,51,51,32,45,75,71,71,43,53,83,45,51,33,35,34,83,48,46,62,60,50,50,53,54,38,44,74,72,68,49,51,64,82,34,68,69,40,80,68,76,64,32,31,34,29,29,30,52,66,84,37,60,41,32,37,29,41,32,19,77,108,104,48,33,75,44,52,42,73,45,63,22,80,40,59,67,63,41,51,49,42,44,31,75,68,64,49,32,37,83,72,43,80,39,82,50,90,96,44,53,51,31,25,30,20,24,67,77,37,75,86,53,50,29,38,30,48,35,73,40,78,55,80,49,44,51,61,33,35,52,51,32,44,75,70,72,42,54,84,44,51,33,35,34,82,47,46,63,61,48,49,55,53,37,44,75,70,68,49,50,64,83,34,66,69,40,80,68,74,65,31,32,36,29,30,31,52,67,84,37,60,42,32,38,30,40,33,20,78,107

Nearest PDB structures (foldseek):
  4g6x-assembly1_A-2  TM=9.951E-01  e=1.443E-21  Catenulispora acidiphila DSM 44928
  6cky-assembly1_B  TM=8.634E-01  e=5.333E-13  Streptomyces uncialis
  5umw-assembly2_B  TM=8.661E-01  e=1.815E-12  Streptomyces sp. CB03234
  6qh4-assembly1_C  TM=3.695E-01  e=4.474E-05  Homo sapiens
  6qh4-assembly2_B  TM=3.633E-01  e=5.791E-05  Homo sapiens

Sequence (258 aa):
MIRVNLTSVFVDDQAKALAFYTEKLGFRKKNDVPTGDARWLTVVSPADPDGVELLLEPDGHPAAGPFKKALVSDGIPFTQFAVDDVYAEVERLKGLGVEFTQDAVDMGPVVTAVFDDTCGNLIQLAAMKMIRVNLTSVFVDDQAKALAFYTEKLGFRKKNDVPTGDARWLTVVSPADPDGVELLLEPDGHPAAGPFKKALVSDGIPFTQFAVDDVYAEVERLKGLGVEFTQDAVDMGPVVTAVFDDTCGNLIQLAAMK

Foldseek 3Di:
DDDQAEDEDEFQDLVLLVCLCCVQVNWAWDAFDDDPPDTQTWTHHPVCRRGHIYGHHYQPPPVSQVVLQVCVVVVHAPAEDEDADQQVSQVSNVVVVWAWPAHFDCPDQKTKTWTDSVRRGIYMYIHGD/DDDQAEDEDEFQDLVLLVCLCCVQVNWAWDAFDDDPPDTQTWTHHPVCRRGHIYGHHYQPPPVSQVVLQVCVVVVHAPAEDEDADQQVSQVSNVVVVWAWPAHFDCPDQKTKTWTDSVRRGIYMYIHGD

InterPro domains:
  IPR004360 Glyoxalase/fosfomycin resistance/dioxygenase domain [PF00903] (4-125)
  IPR029068 Glyoxalase/Bleomycin resistance protein/Dihydroxybiphenyl dioxygenase [G3DSA:3.10.180.10] (1-128)
  IPR029068 Glyoxalase/Bleomycin resistance protein/Dihydroxybiphenyl dioxygenase [SSF54593] (3-128)
  IPR037523 Vicinal oxygen chelate (VOC), core domain [PS51819] (3-128)

Secondary structure (DSSP, 8-state):
--B--EEEEEES-HHHHHHIIIIIT--EEEEEEEETTEEEEEEE-TT-TTS-EEEEEE--STTHHHHHHHHHHTT--SEEEE-S-HHHHHHHHHHTTPPEEEEEEE-SSEEEEEEE-SSS-EEEEEEE-/--B--EEEEEES-HHHHHHIIIIIT--EEEEEEEETTEEEEEEE-TT-TTS-EEEEEE--STTHHHHHHHHHHTT---EEEE-S-HHHHHHHHHHTTPPEEEEEEE-SSEEEEEEE-SSS-EEEEEEE-